Protein AF-J9VG44-F1 (afdb_monomer)

pLDDT: mean 94.22, std 9.2, range [41.75, 98.81]

Foldseek 3Di:
DPPPQDPLDDQCCQPHHDLLVCLQVLCLDVDSCQLQQWWWPDFSVVLVVVVVVQCVVCVNDDHSVSSNVSCVVTTDGDPQKDQDAQPQQDLDAPLLVVDPDPVVSVVLSVVSVCQSVQKIATDCVCVVRVRGHLAAHFHAIAGFPDDPTNWAADPVLVVVLVSCVSRVSPVRSVSSVNRQVVCCVPNVHRDRTRD

Organism: NCBI:txid265454

Structure (mmCIF, N/CA/C/O backbone):
data_AF-J9VG44-F1
#
_entry.id   AF-J9VG44-F1
#
loop_
_atom_site.group_PDB
_atom_site.id
_atom_site.type_symbol
_atom_site.label_atom_id
_atom_site.label_alt_id
_atom_site.label_comp_id
_atom_site.label_asym_id
_atom_site.label_entity_id
_atom_site.label_seq_id
_atom_site.pdbx_PDB_ins_code
_atom_site.Cartn_x
_atom_site.Cartn_y
_atom_site.Cartn_z
_atom_site.occupancy
_atom_site.B_iso_or_equiv
_atom_site.auth_seq_id
_atom_site.auth_comp_id
_atom_site.auth_asym_id
_atom_site.auth_atom_id
_atom_site.pdbx_PDB_model_num
ATOM 1 N N . GLN A 1 1 ? -6.752 -34.653 -6.172 1.00 41.75 1 GLN A N 1
ATOM 2 C CA . GLN A 1 1 ? -6.644 -33.485 -7.069 1.00 41.75 1 GLN A CA 1
ATOM 3 C C . GLN A 1 1 ? -5.344 -32.795 -6.721 1.00 41.75 1 GLN A C 1
ATOM 5 O O . GLN A 1 1 ? -5.157 -32.468 -5.557 1.00 41.75 1 GLN A O 1
ATOM 10 N N . ALA A 1 2 ? -4.407 -32.696 -7.664 1.00 43.12 2 ALA A N 1
ATOM 11 C CA . ALA A 1 2 ? -3.184 -31.941 -7.429 1.00 43.12 2 ALA A CA 1
ATOM 12 C C . ALA A 1 2 ? -3.582 -30.479 -7.202 1.00 43.12 2 ALA A C 1
ATOM 14 O O . ALA A 1 2 ? -4.277 -29.905 -8.039 1.00 43.12 2 ALA A O 1
ATOM 15 N N . LEU A 1 3 ? -3.192 -29.912 -6.060 1.00 48.22 3 LEU A N 1
ATOM 16 C CA . LEU A 1 3 ? -3.199 -28.469 -5.855 1.00 48.22 3 LEU A CA 1
ATOM 17 C C . LEU A 1 3 ? -2.276 -27.886 -6.926 1.00 48.22 3 LEU A C 1
ATOM 19 O O . LEU A 1 3 ? -1.055 -27.937 -6.799 1.00 48.22 3 LEU A O 1
ATOM 23 N N . THR A 1 4 ? -2.850 -27.412 -8.027 1.00 52.41 4 THR A N 1
ATOM 24 C CA . THR A 1 4 ? -2.145 -26.541 -8.961 1.00 52.41 4 THR A CA 1
ATOM 25 C C . THR A 1 4 ? -1.765 -25.304 -8.167 1.00 52.41 4 THR A C 1
ATOM 27 O O . THR A 1 4 ? -2.628 -24.482 -7.862 1.00 52.41 4 THR A O 1
ATOM 30 N N . PHE A 1 5 ? -0.496 -25.216 -7.766 1.00 53.41 5 PHE A N 1
ATOM 31 C CA . PHE A 1 5 ? 0.066 -24.010 -7.177 1.00 53.41 5 PHE A CA 1
ATOM 32 C C . PHE A 1 5 ? -0.048 -22.908 -8.227 1.00 53.41 5 PHE A C 1
ATOM 34 O O . PHE A 1 5 ? 0.740 -22.851 -9.170 1.00 53.41 5 PHE A O 1
ATOM 41 N N . LEU A 1 6 ? -1.082 -22.077 -8.102 1.00 54.84 6 LEU A N 1
ATOM 42 C CA . LEU A 1 6 ? -1.139 -20.820 -8.827 1.00 54.84 6 LEU A CA 1
ATOM 43 C C . LEU A 1 6 ? 0.089 -20.014 -8.390 1.00 54.84 6 LEU A C 1
ATOM 45 O O . LEU A 1 6 ? 0.340 -19.928 -7.182 1.00 54.84 6 LEU A O 1
ATOM 49 N N . PRO A 1 7 ? 0.889 -19.478 -9.327 1.00 59.56 7 PRO A N 1
ATOM 50 C CA . PRO A 1 7 ? 2.022 -18.656 -8.950 1.00 59.56 7 PRO A CA 1
ATOM 51 C C . PRO A 1 7 ? 1.523 -17.500 -8.088 1.00 59.56 7 PRO A C 1
ATOM 53 O O . PRO A 1 7 ? 0.504 -16.879 -8.395 1.00 59.56 7 PRO A O 1
ATOM 56 N N . SER A 1 8 ? 2.250 -17.214 -7.009 1.00 64.88 8 SER A N 1
ATOM 57 C CA . SER A 1 8 ? 1.908 -16.153 -6.057 1.00 64.88 8 SER A CA 1
ATOM 58 C C . SER A 1 8 ? 1.809 -14.773 -6.712 1.00 64.88 8 SER A C 1
ATOM 60 O O . SER A 1 8 ? 1.160 -13.875 -6.188 1.00 64.88 8 SER A O 1
ATOM 62 N N . CYS A 1 9 ? 2.452 -14.616 -7.870 1.00 80.06 9 CYS A N 1
ATOM 63 C CA . CYS A 1 9 ? 2.320 -13.478 -8.753 1.00 80.06 9 CYS A CA 1
ATOM 64 C C . CYS A 1 9 ? 2.764 -13.853 -10.175 1.00 80.06 9 CYS A C 1
ATOM 66 O O . CYS A 1 9 ? 3.762 -14.553 -10.349 1.00 80.06 9 CYS A O 1
ATOM 68 N N . ASN A 1 10 ? 2.052 -13.339 -11.182 1.00 83.44 10 ASN A N 1
ATOM 69 C CA . ASN A 1 10 ? 2.319 -13.607 -12.600 1.00 83.44 10 ASN A CA 1
ATOM 70 C C . ASN A 1 10 ? 3.012 -12.448 -13.339 1.00 83.44 10 ASN A C 1
ATOM 72 O O . ASN A 1 10 ? 3.225 -12.552 -14.543 1.00 83.44 10 ASN A O 1
ATOM 76 N N . SER A 1 11 ? 3.353 -11.349 -12.656 1.00 89.38 11 SER A N 1
ATOM 77 C CA . SER A 1 11 ? 3.987 -10.198 -13.309 1.00 89.38 11 SER A CA 1
ATOM 78 C C . SER A 1 11 ? 5.477 -10.441 -13.572 1.00 89.38 11 SER A C 1
ATOM 80 O O . SER A 1 11 ? 6.259 -10.733 -12.659 1.00 89.38 11 SER A O 1
ATOM 82 N N . SER A 1 12 ? 5.876 -10.239 -14.824 1.00 92.69 12 SER A N 1
ATOM 83 C CA . SER A 1 12 ? 7.262 -10.247 -15.309 1.00 92.69 12 SER A CA 1
ATOM 84 C C . SER A 1 12 ? 7.977 -8.907 -15.084 1.00 92.69 12 SER A C 1
ATOM 86 O O . SER A 1 12 ? 9.126 -8.739 -15.494 1.00 92.69 12 SER A O 1
ATOM 88 N N . ILE A 1 13 ? 7.296 -7.939 -14.460 1.00 95.06 13 ILE A N 1
ATOM 89 C CA . ILE A 1 13 ? 7.870 -6.658 -14.033 1.00 95.06 13 ILE A CA 1
ATOM 90 C C . ILE A 1 13 ? 7.989 -6.588 -12.512 1.00 95.06 13 ILE A C 1
ATOM 92 O O . ILE A 1 13 ? 8.997 -6.108 -11.999 1.00 95.06 13 ILE A O 1
ATOM 96 N N . TYR A 1 14 ? 6.965 -7.028 -11.781 1.00 93.56 14 TYR A N 1
ATOM 97 C CA . TYR A 1 14 ? 6.913 -6.816 -10.333 1.00 93.56 14 TYR A CA 1
ATOM 98 C C . TYR A 1 14 ? 7.384 -8.003 -9.501 1.00 93.56 14 TYR A C 1
ATOM 100 O O . TYR A 1 14 ? 7.771 -7.814 -8.349 1.00 93.56 14 TYR A O 1
ATOM 108 N N . CYS A 1 15 ? 7.376 -9.211 -10.067 1.00 90.25 15 CYS A N 1
ATOM 109 C CA . CYS A 1 15 ? 7.597 -10.435 -9.295 1.00 90.25 15 CYS A CA 1
ATOM 110 C C . CYS A 1 15 ? 8.781 -11.241 -9.806 1.00 90.25 15 CYS A C 1
ATOM 112 O O . CYS A 1 15 ? 9.577 -11.752 -9.019 1.00 90.25 15 CYS A O 1
ATOM 114 N N . THR A 1 16 ? 8.927 -11.322 -11.123 1.00 88.81 16 THR A N 1
ATOM 115 C CA . THR A 1 16 ? 10.071 -11.956 -11.781 1.00 88.81 16 THR A CA 1
ATOM 116 C C . THR A 1 16 ? 10.535 -11.089 -12.949 1.00 88.81 16 THR A C 1
ATOM 118 O O . THR A 1 16 ? 10.029 -9.986 -13.128 1.00 88.81 16 THR A O 1
ATOM 121 N N . GLY A 1 17 ? 11.501 -11.572 -13.729 1.00 93.19 17 GLY A N 1
ATOM 122 C CA . GLY A 1 17 ? 11.882 -10.955 -14.995 1.00 93.19 17 GLY A CA 1
ATOM 123 C C . GLY A 1 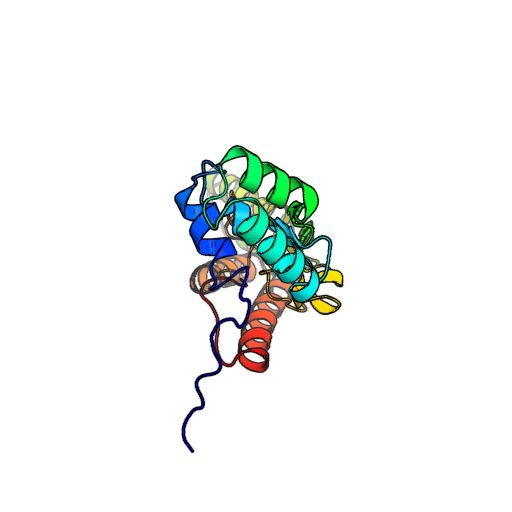17 ? 13.123 -10.069 -14.940 1.00 93.19 17 GLY A C 1
ATOM 124 O O . GLY A 1 17 ? 13.626 -9.667 -13.887 1.00 93.19 17 GLY A O 1
ATOM 125 N N . GLU A 1 18 ? 13.645 -9.797 -16.132 1.00 96.25 18 GLU A N 1
ATOM 126 C CA . GLU A 1 18 ? 14.923 -9.117 -16.321 1.00 96.25 18 GLU A CA 1
ATOM 127 C C . GLU A 1 18 ? 14.860 -7.626 -15.978 1.00 96.25 18 GLU A C 1
ATOM 129 O O . GLU A 1 18 ? 15.809 -7.096 -15.398 1.00 96.25 18 GLU A O 1
ATOM 134 N N . LEU A 1 19 ? 13.731 -6.962 -16.256 1.00 97.06 19 LEU A N 1
ATOM 135 C CA . LEU A 1 19 ? 13.535 -5.556 -15.900 1.00 97.06 19 LEU A CA 1
ATOM 136 C C . LEU A 1 19 ? 13.672 -5.357 -14.385 1.00 97.06 19 LEU A C 1
ATOM 138 O O . LEU A 1 19 ? 14.477 -4.536 -13.946 1.00 97.06 19 LEU A O 1
ATOM 142 N N . LEU A 1 20 ? 12.956 -6.157 -13.586 1.00 96.81 20 LEU A N 1
ATOM 143 C CA . LEU A 1 20 ? 13.062 -6.123 -12.127 1.00 96.81 20 LEU A CA 1
ATOM 144 C C . LEU A 1 20 ? 14.504 -6.345 -11.674 1.00 96.81 20 LEU A C 1
ATOM 146 O O . LEU A 1 20 ? 15.042 -5.567 -10.888 1.00 96.81 20 LEU A O 1
ATOM 150 N N . HIS A 1 21 ? 15.139 -7.396 -12.192 1.00 96.31 21 HIS A N 1
ATOM 151 C CA . HIS A 1 21 ? 16.498 -7.768 -11.824 1.00 96.31 21 HIS A CA 1
ATOM 152 C C . HIS A 1 21 ? 17.496 -6.628 -12.072 1.00 96.31 21 HIS A C 1
ATOM 154 O O . HIS A 1 21 ? 18.233 -6.238 -11.163 1.00 96.31 21 HIS A O 1
ATOM 160 N N . ARG A 1 22 ? 17.488 -6.048 -13.276 1.00 96.50 22 ARG A N 1
ATOM 161 C CA . ARG A 1 22 ? 18.424 -4.984 -13.659 1.00 96.50 22 ARG A CA 1
ATOM 162 C C . ARG A 1 22 ? 18.190 -3.702 -12.877 1.00 96.50 22 ARG A C 1
ATOM 164 O O . ARG A 1 22 ? 19.154 -3.110 -12.400 1.00 96.50 22 ARG A O 1
ATOM 171 N N . VAL A 1 23 ? 16.934 -3.305 -12.679 1.00 96.56 23 VAL A N 1
ATOM 172 C CA . VAL A 1 23 ? 16.598 -2.110 -11.890 1.00 96.56 23 VAL A CA 1
ATOM 173 C C . VAL A 1 23 ? 17.078 -2.241 -10.444 1.00 96.56 23 VAL A C 1
ATOM 175 O O . VAL A 1 23 ? 17.680 -1.306 -9.908 1.00 96.56 23 VAL A O 1
ATOM 178 N N . GLN A 1 24 ? 16.870 -3.407 -9.824 1.00 96.00 24 GLN A N 1
ATOM 179 C CA . GLN A 1 24 ? 17.292 -3.646 -8.443 1.00 96.00 24 GLN A CA 1
ATOM 180 C C . GLN A 1 24 ? 18.821 -3.683 -8.308 1.00 96.00 24 GLN A C 1
ATOM 182 O O . GLN A 1 24 ? 19.377 -3.041 -7.413 1.00 96.00 24 GLN A O 1
ATOM 187 N N . LEU A 1 25 ? 19.526 -4.372 -9.213 1.00 96.38 25 LEU A N 1
ATOM 188 C CA . LEU A 1 25 ? 20.992 -4.439 -9.180 1.00 96.38 25 LEU A CA 1
ATOM 189 C C . LEU A 1 25 ? 21.668 -3.105 -9.516 1.00 96.38 25 LEU A C 1
ATOM 191 O O . LEU A 1 25 ? 22.717 -2.799 -8.949 1.00 96.38 25 LEU A O 1
ATOM 195 N N . ALA A 1 26 ? 21.053 -2.281 -10.367 1.00 96.19 26 ALA A N 1
ATOM 196 C CA . ALA A 1 26 ? 21.544 -0.943 -10.690 1.00 96.19 26 ALA A CA 1
ATOM 197 C C . ALA A 1 26 ? 21.389 0.064 -9.533 1.00 96.19 26 ALA A C 1
ATOM 199 O O . ALA A 1 26 ? 21.911 1.180 -9.623 1.00 96.19 26 ALA A O 1
ATOM 200 N N . ARG A 1 27 ? 20.678 -0.303 -8.448 1.00 95.25 27 ARG A N 1
ATOM 201 C CA . ARG A 1 27 ? 20.439 0.542 -7.260 1.00 95.25 27 ARG A CA 1
ATOM 202 C C . ARG A 1 27 ? 20.004 1.959 -7.651 1.00 95.25 27 ARG A C 1
ATOM 204 O O . ARG A 1 27 ? 20.585 2.968 -7.239 1.00 95.25 27 ARG A O 1
ATOM 211 N N . ILE A 1 28 ? 19.005 2.030 -8.531 1.00 95.81 28 ILE A N 1
ATOM 212 C CA . ILE A 1 28 ? 18.448 3.305 -9.006 1.00 95.81 28 ILE A CA 1
ATOM 213 C C . ILE A 1 28 ? 17.825 4.057 -7.830 1.00 95.81 28 ILE A C 1
ATOM 215 O O . ILE A 1 28 ? 18.075 5.248 -7.654 1.00 95.81 28 ILE A O 1
ATOM 219 N N . PHE A 1 29 ? 17.110 3.329 -6.973 1.00 95.44 29 PHE A N 1
ATOM 220 C CA . PHE A 1 29 ? 16.541 3.84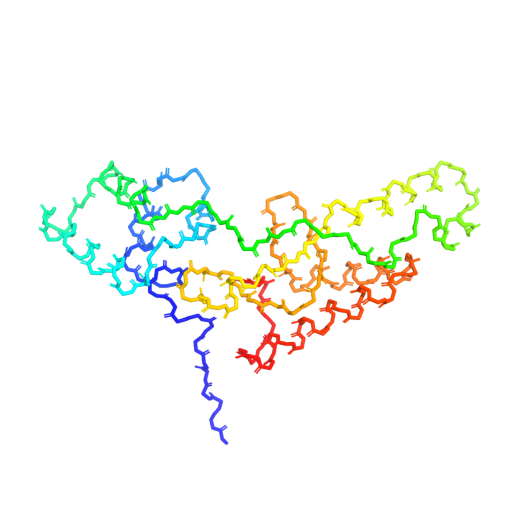5 -5.737 1.00 95.44 29 PHE A CA 1
ATOM 221 C C . PHE A 1 29 ? 17.367 3.405 -4.520 1.00 95.44 29 PHE A C 1
ATOM 223 O O . PHE A 1 29 ? 17.906 2.296 -4.520 1.00 95.44 29 PHE A O 1
ATOM 230 N N . PRO A 1 30 ? 17.441 4.236 -3.461 1.00 93.75 30 PRO A N 1
ATOM 231 C CA . PRO A 1 30 ? 18.114 3.866 -2.212 1.00 93.75 30 PRO A CA 1
ATOM 232 C C . PRO A 1 30 ? 17.397 2.725 -1.481 1.00 93.75 30 PRO A C 1
ATOM 234 O O . PRO A 1 30 ? 18.006 1.995 -0.706 1.00 93.75 30 PRO A O 1
ATOM 237 N N . ASP A 1 31 ? 16.099 2.579 -1.735 1.00 92.38 31 ASP A N 1
ATOM 238 C CA . ASP A 1 31 ? 15.249 1.566 -1.146 1.00 92.38 31 ASP A CA 1
ATOM 239 C C . ASP A 1 31 ? 14.654 0.682 -2.250 1.00 92.38 31 ASP A C 1
ATOM 241 O O . ASP A 1 31 ? 13.959 1.176 -3.145 1.00 92.38 31 ASP A O 1
ATOM 245 N N . SER A 1 32 ? 14.899 -0.627 -2.159 1.00 92.31 32 SER A N 1
ATOM 246 C CA . SER A 1 32 ? 14.510 -1.625 -3.162 1.00 92.31 32 SER A CA 1
ATOM 247 C C . SER A 1 32 ? 13.000 -1.749 -3.372 1.00 92.31 32 SER A C 1
ATOM 249 O O . SER A 1 32 ? 12.562 -2.126 -4.459 1.00 92.31 32 SER A O 1
ATOM 251 N N . LYS A 1 33 ? 12.170 -1.392 -2.386 1.00 92.69 33 LYS A N 1
ATOM 252 C CA . LYS A 1 33 ? 10.708 -1.442 -2.564 1.00 92.69 33 LYS A CA 1
ATOM 253 C C . LYS A 1 33 ? 10.188 -0.261 -3.378 1.00 92.69 33 LYS A C 1
ATOM 255 O O . LYS A 1 33 ? 9.084 -0.331 -3.894 1.00 92.69 33 LYS A O 1
ATOM 260 N N . THR A 1 34 ? 10.973 0.811 -3.526 1.00 94.69 34 THR A N 1
ATOM 261 C CA . THR A 1 34 ? 10.531 2.015 -4.250 1.00 94.69 34 THR A CA 1
ATOM 262 C C . THR A 1 34 ? 10.062 1.676 -5.658 1.00 94.69 34 THR A C 1
ATOM 264 O O . THR A 1 34 ? 9.012 2.150 -6.063 1.00 94.69 34 THR A O 1
ATOM 267 N N . PHE A 1 35 ? 10.802 0.823 -6.376 1.00 96.19 35 PHE A N 1
ATOM 268 C CA . PHE A 1 35 ? 10.452 0.428 -7.741 1.00 96.19 35 PHE A CA 1
ATOM 269 C C . PHE A 1 35 ? 9.156 -0.385 -7.810 1.00 96.19 35 PHE A C 1
ATOM 271 O O . PHE A 1 35 ? 8.296 -0.088 -8.633 1.00 96.19 35 PHE A O 1
ATOM 278 N N . VAL A 1 36 ? 8.991 -1.378 -6.931 1.00 93.88 36 VAL A N 1
ATOM 279 C CA . VAL A 1 36 ? 7.773 -2.207 -6.917 1.00 93.88 36 VAL A CA 1
ATOM 280 C C . VAL A 1 36 ? 6.555 -1.440 -6.403 1.00 93.88 36 VAL A C 1
ATOM 282 O O . VAL A 1 36 ? 5.436 -1.844 -6.683 1.00 93.88 36 VAL A O 1
ATOM 285 N N . ASP A 1 37 ? 6.758 -0.315 -5.711 1.00 94.38 37 ASP A N 1
ATOM 286 C CA . ASP A 1 37 ? 5.702 0.620 -5.309 1.00 94.38 37 ASP A CA 1
ATOM 287 C C . ASP A 1 37 ? 5.283 1.590 -6.427 1.00 94.38 37 ASP A C 1
ATOM 289 O O . ASP A 1 37 ? 4.287 2.300 -6.281 1.00 94.38 37 ASP A O 1
ATOM 293 N N . LEU A 1 38 ? 6.010 1.638 -7.547 1.00 96.19 38 LEU A N 1
ATOM 294 C CA . LEU A 1 38 ? 5.586 2.407 -8.713 1.00 96.19 38 LEU A CA 1
ATOM 295 C C . LEU A 1 38 ? 4.485 1.672 -9.472 1.00 96.19 38 LEU A C 1
ATOM 297 O O . LEU A 1 38 ? 4.463 0.443 -9.538 1.00 96.19 38 LEU A O 1
ATOM 301 N N . LYS A 1 39 ? 3.624 2.436 -10.142 1.00 96.12 39 LYS A N 1
ATOM 302 C CA . LYS A 1 39 ? 2.656 1.903 -11.103 1.00 96.12 39 LYS A CA 1
ATOM 303 C C . LYS A 1 39 ? 3.145 2.075 -12.536 1.00 96.12 39 LYS A C 1
ATOM 305 O O . LYS A 1 39 ? 3.818 3.064 -12.854 1.00 96.12 39 LYS A O 1
ATOM 310 N N . LEU A 1 40 ? 2.719 1.178 -13.414 1.00 97.31 40 LEU A N 1
ATOM 311 C CA . LEU A 1 40 ? 2.906 1.326 -14.850 1.00 97.31 40 LEU A CA 1
ATOM 312 C C . LEU A 1 40 ? 1.985 2.418 -15.407 1.00 97.31 40 LEU A C 1
ATOM 314 O O . LEU A 1 40 ? 0.798 2.506 -15.083 1.00 97.31 40 LEU A O 1
ATOM 318 N N . LYS A 1 41 ? 2.525 3.247 -16.301 1.00 97.00 41 LYS A N 1
ATOM 319 C CA . LYS A 1 41 ? 1.743 4.222 -17.080 1.00 97.00 41 LYS A CA 1
ATOM 320 C C . LYS A 1 41 ? 0.971 3.561 -18.227 1.00 97.00 41 LYS A C 1
ATOM 322 O O . LYS A 1 41 ? -0.028 4.110 -18.690 1.00 97.00 41 LYS A O 1
ATOM 327 N N . ARG A 1 42 ? 1.448 2.405 -18.691 1.00 94.88 42 ARG A N 1
ATOM 328 C CA . ARG A 1 42 ? 0.935 1.613 -19.821 1.00 94.88 42 ARG A CA 1
ATOM 329 C C . ARG A 1 42 ? 0.775 0.149 -19.407 1.00 94.88 42 ARG A C 1
ATOM 331 O O . ARG A 1 42 ? 1.020 -0.176 -18.252 1.00 94.88 42 ARG A O 1
ATOM 338 N N . SER A 1 43 ? 0.322 -0.717 -20.308 1.00 94.38 43 SER A N 1
ATOM 339 C CA . SER A 1 43 ? 0.221 -2.150 -19.995 1.00 94.38 43 SER A CA 1
ATOM 340 C C . SER A 1 43 ? 1.600 -2.783 -19.748 1.00 94.38 43 SER A C 1
ATOM 342 O O . SER A 1 43 ? 2.633 -2.262 -20.191 1.00 94.38 43 SER A O 1
ATOM 344 N N . GLU A 1 44 ? 1.617 -3.928 -19.060 1.00 94.44 44 GLU A N 1
ATOM 345 C CA . GLU A 1 44 ? 2.839 -4.717 -18.847 1.00 94.44 44 GLU A CA 1
ATOM 346 C C . GLU A 1 44 ? 3.499 -5.091 -20.187 1.00 94.44 44 GLU A C 1
ATOM 348 O O . GLU A 1 44 ? 4.697 -4.881 -20.368 1.00 94.44 44 GLU A O 1
ATOM 353 N N . ASN A 1 45 ? 2.703 -5.526 -21.170 1.00 95.06 45 ASN A N 1
ATOM 354 C CA . ASN A 1 45 ? 3.196 -5.926 -22.491 1.00 95.06 45 ASN A CA 1
ATOM 355 C C . ASN A 1 45 ? 3.871 -4.780 -23.254 1.00 95.06 45 ASN A C 1
ATOM 357 O O . ASN A 1 45 ? 4.941 -4.971 -23.827 1.00 95.06 45 ASN A O 1
ATOM 361 N N . GLU A 1 46 ? 3.267 -3.588 -23.268 1.00 96.38 46 GLU A N 1
ATOM 362 C CA . GLU A 1 46 ? 3.855 -2.419 -23.937 1.00 96.38 46 GLU A CA 1
ATOM 363 C C . GLU A 1 46 ? 5.165 -2.003 -23.266 1.00 96.38 46 GLU A C 1
ATOM 365 O O . GLU A 1 46 ? 6.154 -1.735 -23.942 1.00 96.38 46 GLU A O 1
ATOM 370 N N . THR A 1 47 ? 5.187 -1.999 -21.931 1.00 97.56 47 THR A N 1
ATOM 371 C CA . THR A 1 47 ? 6.390 -1.665 -21.163 1.00 97.56 47 THR A CA 1
ATOM 372 C C . THR A 1 47 ? 7.517 -2.661 -21.432 1.00 97.56 47 THR A C 1
ATOM 374 O O . THR A 1 47 ? 8.648 -2.249 -21.668 1.00 97.56 47 THR A O 1
ATOM 377 N N . LEU A 1 48 ? 7.227 -3.964 -21.456 1.00 97.19 48 LEU A N 1
ATOM 378 C CA . LEU A 1 48 ? 8.229 -4.990 -21.757 1.00 97.19 48 LEU A CA 1
ATOM 379 C C . LEU A 1 48 ? 8.722 -4.927 -23.208 1.00 97.19 48 LEU A C 1
ATOM 381 O O . LEU A 1 48 ? 9.905 -5.150 -23.453 1.00 97.19 48 LEU A O 1
ATOM 385 N N . ALA A 1 49 ? 7.854 -4.586 -24.165 1.00 97.94 49 ALA A N 1
ATOM 386 C CA . ALA A 1 49 ? 8.256 -4.400 -25.557 1.00 97.94 49 ALA A CA 1
ATOM 387 C C . ALA A 1 49 ? 9.214 -3.209 -25.722 1.00 97.94 49 ALA A C 1
ATOM 389 O O . ALA A 1 49 ? 10.200 -3.304 -26.452 1.00 97.94 49 ALA A O 1
ATOM 390 N N . ASP A 1 50 ? 8.957 -2.099 -25.029 1.00 98.12 50 ASP A N 1
ATOM 391 C CA . ASP A 1 50 ? 9.860 -0.945 -25.041 1.00 98.12 50 ASP A CA 1
ATOM 392 C C . ASP A 1 50 ? 11.156 -1.228 -24.259 1.00 98.12 50 ASP A C 1
ATOM 394 O O . ASP A 1 50 ? 12.228 -0.774 -24.660 1.00 98.12 50 ASP A O 1
ATOM 398 N N . PHE A 1 51 ? 11.095 -2.047 -23.204 1.00 98.19 51 PHE A N 1
ATOM 399 C CA . PHE A 1 51 ? 12.290 -2.516 -22.503 1.00 98.19 51 PHE A CA 1
ATOM 400 C C . PHE A 1 51 ? 13.180 -3.387 -23.398 1.00 98.19 51 PHE A C 1
ATOM 402 O O . PHE A 1 51 ? 14.393 -3.201 -23.412 1.00 98.19 51 PHE A O 1
ATOM 409 N N . ALA A 1 52 ? 12.596 -4.293 -24.188 1.00 98.19 52 ALA A N 1
ATOM 410 C CA . ALA A 1 52 ? 13.347 -5.114 -25.137 1.00 98.19 52 ALA A CA 1
ATOM 411 C C . ALA A 1 52 ? 14.107 -4.255 -26.164 1.00 98.19 52 ALA A C 1
ATOM 413 O O . ALA A 1 52 ? 15.276 -4.516 -26.43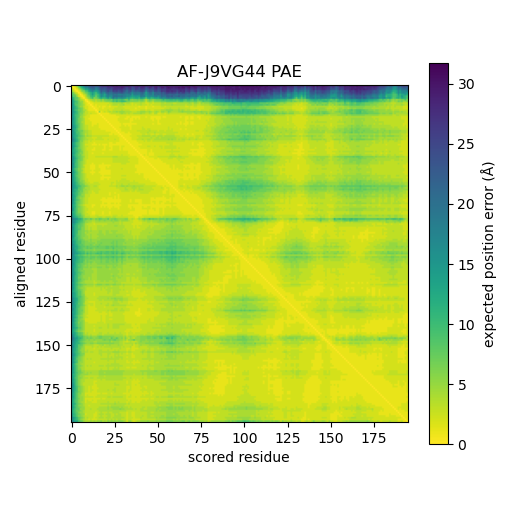0 1.00 98.19 52 ALA A O 1
ATOM 414 N N . LYS A 1 53 ? 13.495 -3.167 -26.657 1.00 98.31 53 LYS A N 1
ATOM 415 C CA . LYS A 1 53 ? 14.179 -2.208 -27.544 1.00 98.31 53 LYS A CA 1
ATOM 416 C C . LYS A 1 53 ? 15.369 -1.539 -26.859 1.00 98.31 53 LYS A C 1
ATOM 418 O O . LYS A 1 53 ? 16.443 -1.481 -27.440 1.00 98.31 53 LYS A O 1
ATOM 423 N N . LEU A 1 54 ? 15.205 -1.086 -25.611 1.00 98.25 54 LEU A N 1
ATOM 424 C CA . LEU A 1 54 ? 16.315 -0.521 -24.834 1.00 98.25 54 LEU A CA 1
ATOM 425 C C . LEU A 1 54 ? 17.468 -1.524 -24.694 1.00 98.25 54 LEU A C 1
ATOM 427 O O . LEU A 1 54 ? 18.639 -1.154 -24.793 1.00 98.25 54 LEU A O 1
ATOM 431 N N . MET A 1 55 ? 17.141 -2.788 -24.437 1.00 97.94 55 MET A N 1
ATOM 432 C CA . MET A 1 55 ? 18.130 -3.854 -24.326 1.00 97.94 55 MET A CA 1
ATOM 433 C C . MET A 1 55 ? 18.883 -4.063 -25.645 1.00 97.94 55 MET A C 1
ATOM 435 O O . MET A 1 55 ? 20.111 -4.142 -25.626 1.00 97.94 55 MET A O 1
ATOM 439 N N . ASP A 1 56 ? 18.190 -4.071 -26.781 1.00 97.81 56 ASP A N 1
ATOM 440 C CA . ASP A 1 56 ? 18.813 -4.199 -28.103 1.00 97.81 56 ASP A CA 1
ATOM 441 C C . ASP A 1 56 ? 19.701 -2.990 -28.443 1.00 97.81 56 ASP A C 1
ATOM 443 O O . ASP A 1 56 ? 20.864 -3.165 -28.810 1.00 97.81 56 ASP A O 1
ATOM 447 N N . ASP A 1 57 ? 19.216 -1.767 -28.209 1.00 97.69 57 ASP A N 1
ATOM 448 C CA . ASP A 1 57 ? 19.946 -0.518 -28.480 1.00 97.69 57 ASP A CA 1
ATOM 449 C C . 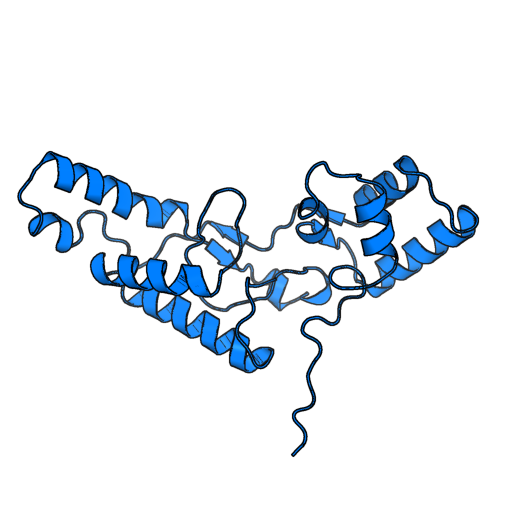ASP A 1 57 ? 21.227 -0.370 -27.636 1.00 97.69 57 ASP A C 1
ATOM 451 O O . ASP A 1 57 ? 22.141 0.381 -27.985 1.00 97.69 57 ASP A O 1
ATOM 455 N N . THR A 1 58 ? 21.310 -1.083 -26.510 1.00 96.75 58 THR A N 1
ATOM 456 C CA . THR A 1 58 ? 22.436 -1.025 -25.565 1.00 96.75 58 THR A CA 1
ATOM 457 C C . THR A 1 58 ? 23.314 -2.273 -25.585 1.00 96.75 58 THR A C 1
ATOM 459 O O . THR A 1 58 ? 24.145 -2.449 -24.692 1.00 96.75 58 THR A O 1
ATOM 462 N N . ASN A 1 59 ? 23.157 -3.148 -26.587 1.00 96.56 59 ASN A N 1
ATOM 463 C CA . ASN A 1 59 ? 23.852 -4.438 -26.661 1.00 96.56 59 ASN A CA 1
ATOM 464 C C . ASN A 1 59 ? 23.722 -5.244 -25.353 1.00 96.56 59 ASN A C 1
ATOM 466 O O . ASN A 1 59 ? 24.698 -5.786 -24.833 1.00 96.56 59 ASN A O 1
ATOM 470 N N . GLN A 1 60 ? 22.508 -5.293 -24.803 1.00 96.19 60 GLN A N 1
ATOM 471 C CA . GLN A 1 60 ? 22.137 -6.004 -23.578 1.00 96.19 60 GLN A CA 1
ATOM 472 C C . GLN A 1 60 ? 22.797 -5.477 -22.287 1.00 96.19 60 GLN A C 1
ATOM 474 O O . GLN A 1 60 ? 22.790 -6.155 -21.249 1.00 96.19 60 GLN A O 1
ATOM 479 N N . ASN A 1 61 ? 23.356 -4.263 -22.319 1.00 96.19 61 ASN A N 1
ATOM 480 C CA . ASN A 1 61 ? 24.058 -3.663 -21.187 1.00 96.19 61 ASN A CA 1
ATOM 481 C C . ASN A 1 61 ? 23.713 -2.171 -20.990 1.00 96.19 61 ASN A C 1
ATOM 483 O O . ASN A 1 61 ? 24.586 -1.311 -21.144 1.00 96.19 61 ASN A O 1
ATOM 487 N N . PRO A 1 62 ? 22.453 -1.839 -20.644 1.00 97.38 62 PRO A N 1
ATOM 488 C CA . PRO A 1 62 ? 22.048 -0.457 -20.414 1.00 97.38 62 PRO A CA 1
ATOM 489 C C . PRO A 1 62 ? 22.740 0.133 -19.179 1.00 97.38 62 PRO A C 1
ATOM 491 O O . PRO A 1 62 ? 22.883 -0.529 -18.147 1.00 97.38 62 PRO A O 1
ATOM 494 N N . SER A 1 63 ? 23.132 1.406 -19.264 1.00 97.50 63 SER A N 1
ATOM 495 C CA . SER A 1 63 ? 23.682 2.148 -18.130 1.00 97.50 63 SER A CA 1
ATOM 496 C C . SER A 1 63 ? 22.615 2.421 -17.065 1.00 97.50 63 SER A C 1
ATOM 498 O O . SER A 1 63 ? 21.405 2.348 -17.308 1.00 97.50 63 SER A O 1
ATOM 500 N N . ARG A 1 64 ? 23.062 2.801 -15.865 1.00 97.38 64 ARG A N 1
ATOM 501 C CA . ARG A 1 64 ? 22.170 3.192 -14.767 1.00 97.38 64 ARG A CA 1
ATOM 502 C C . ARG A 1 64 ? 21.270 4.370 -15.152 1.00 97.38 64 ARG A C 1
ATOM 504 O O . ARG A 1 64 ? 20.098 4.383 -14.789 1.00 97.38 64 ARG A O 1
ATOM 511 N N . GLU A 1 65 ? 21.801 5.334 -15.894 1.00 97.81 65 GLU A N 1
ATOM 512 C CA . GLU A 1 65 ? 21.089 6.522 -16.370 1.00 97.81 65 GLU A CA 1
ATOM 513 C C . GLU A 1 65 ? 20.037 6.155 -17.420 1.00 97.81 65 GLU A C 1
ATOM 515 O O . GLU A 1 65 ? 18.928 6.683 -17.385 1.00 97.81 65 GLU A O 1
ATOM 520 N N . GLN A 1 66 ? 20.348 5.212 -18.313 1.00 98.19 66 GLN A N 1
ATOM 521 C CA . GLN A 1 66 ? 19.397 4.721 -19.312 1.00 98.19 66 GLN A CA 1
ATOM 522 C C . GLN A 1 66 ? 18.238 3.959 -18.658 1.00 98.19 66 GLN A C 1
ATOM 524 O O . GLN A 1 66 ? 17.080 4.196 -18.997 1.00 98.19 66 GLN A O 1
ATOM 529 N N . LEU A 1 67 ? 18.529 3.103 -17.671 1.00 98.06 67 LEU A N 1
ATOM 530 C CA . LEU A 1 67 ? 17.492 2.429 -16.885 1.00 98.06 67 LEU A CA 1
ATOM 531 C C . LEU A 1 67 ? 16.652 3.424 -16.072 1.00 98.06 67 LEU A C 1
ATOM 533 O O . LEU A 1 67 ? 15.437 3.270 -15.995 1.00 98.06 67 LEU A O 1
ATOM 537 N N . ALA A 1 68 ? 17.266 4.458 -15.490 1.00 98.00 68 ALA A N 1
ATOM 538 C CA . ALA A 1 68 ? 16.530 5.505 -14.783 1.00 98.00 68 ALA A CA 1
ATOM 539 C C . ALA A 1 68 ? 15.591 6.270 -15.731 1.00 98.00 68 ALA A C 1
ATOM 541 O O . ALA A 1 68 ? 14.409 6.409 -15.431 1.00 98.00 68 ALA A O 1
ATOM 542 N N . GLY A 1 69 ? 16.078 6.665 -16.913 1.00 98.19 69 GLY A N 1
ATOM 543 C CA . GLY A 1 69 ? 15.254 7.306 -17.942 1.00 98.19 69 GLY A CA 1
ATOM 544 C C . GLY A 1 69 ? 14.110 6.413 -18.432 1.00 98.19 69 GLY A C 1
ATOM 545 O O . GLY A 1 69 ? 12.997 6.894 -18.647 1.00 98.19 69 GLY A O 1
ATOM 546 N N . PHE A 1 70 ? 14.345 5.102 -18.539 1.00 98.38 70 PHE A N 1
ATOM 547 C CA . PHE A 1 70 ? 13.296 4.129 -18.838 1.00 98.38 70 PHE A CA 1
ATOM 548 C C . PHE A 1 70 ? 12.220 4.101 -17.746 1.00 98.38 70 PHE A C 1
ATOM 550 O O . PHE A 1 70 ? 11.026 4.172 -18.042 1.00 98.38 70 PHE A O 1
ATOM 557 N N . ILE A 1 71 ? 12.624 4.051 -16.473 1.00 98.00 71 ILE A N 1
ATOM 558 C CA . ILE A 1 71 ? 11.678 4.080 -15.354 1.00 98.00 71 ILE A CA 1
ATOM 559 C C . ILE A 1 71 ? 10.865 5.376 -15.374 1.00 98.00 71 ILE A C 1
ATOM 561 O O . ILE A 1 71 ? 9.639 5.322 -15.292 1.00 98.00 71 ILE A O 1
ATOM 565 N N . ASP A 1 72 ? 11.512 6.525 -15.556 1.00 97.81 72 ASP A N 1
ATOM 566 C CA . ASP A 1 72 ? 10.835 7.823 -15.601 1.00 97.81 72 ASP A CA 1
ATOM 567 C C . ASP A 1 72 ? 9.816 7.906 -16.743 1.00 97.81 72 ASP A C 1
ATOM 569 O O . ASP A 1 72 ? 8.753 8.514 -16.588 1.00 97.81 72 ASP A O 1
ATOM 573 N N . LEU A 1 73 ? 10.087 7.259 -17.879 1.00 98.06 73 LEU A N 1
ATOM 574 C CA . LEU A 1 73 ? 9.179 7.226 -19.021 1.00 98.06 73 LEU A CA 1
ATOM 575 C C . LEU A 1 73 ? 7.970 6.309 -18.783 1.00 98.06 73 LEU A C 1
ATOM 577 O O . LEU A 1 73 ? 6.842 6.709 -19.086 1.00 98.06 73 LEU A O 1
ATOM 581 N N . HIS A 1 74 ? 8.183 5.119 -18.212 1.00 98.19 74 HIS A N 1
ATOM 582 C CA . HIS A 1 74 ? 7.181 4.044 -18.156 1.00 98.19 74 HIS A CA 1
ATOM 583 C C . HIS A 1 74 ? 6.447 3.905 -16.821 1.00 98.19 74 HIS A C 1
ATOM 585 O O . HIS A 1 74 ? 5.338 3.367 -16.784 1.00 98.19 74 HIS A O 1
ATOM 591 N N . PHE A 1 75 ? 7.008 4.438 -15.741 1.00 98.06 75 PHE A N 1
ATOM 592 C CA . PHE A 1 75 ? 6.470 4.308 -14.395 1.00 98.06 75 PHE A CA 1
ATOM 593 C C . PHE A 1 75 ? 6.084 5.667 -13.816 1.00 98.06 75 PHE A C 1
ATOM 595 O O . PHE A 1 75 ? 6.528 6.730 -14.254 1.00 98.06 75 PHE A O 1
ATOM 602 N N . SER A 1 76 ? 5.199 5.638 -12.828 1.00 96.88 76 SER A N 1
ATOM 603 C CA . SER A 1 76 ? 4.807 6.807 -12.040 1.00 96.88 76 SER A CA 1
ATOM 604 C C . SER A 1 76 ? 4.582 6.407 -10.590 1.00 96.88 76 SER A C 1
ATOM 606 O O . SER A 1 76 ? 4.506 5.221 -10.271 1.00 96.88 76 SER A O 1
ATOM 608 N N . GLN A 1 77 ? 4.478 7.400 -9.708 1.00 94.31 77 GLN A N 1
ATOM 609 C CA . GLN A 1 77 ? 4.130 7.147 -8.314 1.00 94.31 77 GLN A CA 1
ATOM 610 C C . GLN A 1 77 ? 2.816 6.365 -8.223 1.00 94.31 77 GLN A C 1
ATOM 612 O O . GLN A 1 77 ? 1.865 6.645 -8.959 1.00 94.31 77 GLN A O 1
ATOM 617 N N . GLY A 1 78 ? 2.797 5.384 -7.325 1.00 87.44 78 GLY A N 1
ATOM 618 C CA . GLY A 1 78 ? 1.617 4.590 -7.037 1.00 87.44 78 GLY A CA 1
ATOM 619 C C . GLY A 1 78 ? 0.453 5.451 -6.538 1.00 87.44 78 GLY A C 1
ATOM 620 O O . GLY A 1 78 ? 0.616 6.281 -5.640 1.00 87.44 78 GLY A O 1
ATOM 621 N N . ASP A 1 79 ? -0.720 5.265 -7.141 1.00 91.62 79 ASP A N 1
ATOM 622 C CA . ASP A 1 79 ? -2.001 5.843 -6.721 1.00 91.62 79 ASP A CA 1
ATOM 623 C C . ASP A 1 79 ? -2.999 4.750 -6.309 1.00 91.62 79 ASP A C 1
ATOM 625 O O . ASP A 1 79 ? -4.209 4.931 -6.379 1.00 91.62 79 ASP A O 1
ATOM 629 N N . GLU A 1 80 ? -2.499 3.599 -5.857 1.00 94.69 80 GLU A N 1
ATOM 630 C CA . GLU A 1 80 ? -3.319 2.458 -5.440 1.00 94.69 80 GLU A CA 1
ATOM 631 C C . GLU A 1 80 ? -4.277 2.760 -4.279 1.00 94.69 80 GLU A C 1
ATOM 633 O O . GLU A 1 80 ? -5.287 2.074 -4.120 1.00 94.69 80 GLU A O 1
ATOM 638 N N . LEU A 1 81 ? -3.971 3.761 -3.450 1.00 96.12 81 LEU A N 1
ATOM 639 C CA . LEU A 1 81 ? -4.649 4.002 -2.180 1.00 96.12 81 LEU A CA 1
ATOM 640 C C . LEU A 1 81 ? -5.169 5.425 -2.068 1.00 96.12 81 LEU A C 1
ATOM 642 O O . LEU A 1 81 ? -4.520 6.385 -2.480 1.00 96.12 81 LEU A O 1
ATOM 646 N N . GLU A 1 82 ? -6.310 5.549 -1.405 1.00 96.00 82 GLU A N 1
ATOM 647 C CA . GLU A 1 82 ? -6.836 6.807 -0.894 1.00 96.00 82 GLU A CA 1
ATOM 648 C C . GLU A 1 82 ? -6.858 6.794 0.640 1.00 96.00 82 GLU A C 1
ATOM 650 O O . GLU A 1 82 ? -6.946 5.739 1.285 1.00 96.00 82 GLU A O 1
ATOM 655 N N . ALA A 1 83 ? -6.753 7.982 1.239 1.00 96.75 83 ALA A N 1
ATOM 656 C CA . ALA A 1 83 ? -6.975 8.138 2.669 1.00 96.75 83 ALA A CA 1
ATOM 657 C C . ALA A 1 83 ? -8.439 7.813 2.979 1.00 96.75 83 ALA A C 1
ATOM 659 O O . ALA A 1 83 ? -9.351 8.330 2.334 1.00 96.75 83 ALA A O 1
ATOM 660 N N . TRP A 1 84 ? -8.664 6.969 3.980 1.00 97.69 84 TRP A N 1
ATOM 661 C CA . TRP A 1 84 ? -9.999 6.517 4.339 1.00 97.69 84 TRP A CA 1
ATOM 662 C C . TRP A 1 84 ? -10.210 6.660 5.837 1.00 97.69 84 TRP A C 1
ATOM 664 O O . TRP A 1 84 ? -9.370 6.249 6.634 1.00 97.69 84 TRP A O 1
ATOM 674 N N . LYS A 1 85 ? -11.344 7.244 6.222 1.00 97.56 85 LYS A N 1
ATOM 675 C CA . LYS A 1 85 ? -11.738 7.345 7.623 1.00 97.56 85 LYS A CA 1
ATOM 676 C C . LYS A 1 85 ? -12.682 6.186 7.959 1.00 97.56 85 LYS A C 1
ATOM 678 O O . LYS A 1 85 ? -13.717 6.074 7.299 1.00 97.56 85 LYS A O 1
ATOM 683 N N . PRO A 1 86 ? -12.372 5.376 8.986 1.00 97.94 86 PRO A N 1
ATOM 684 C CA . PRO A 1 86 ? -13.278 4.336 9.454 1.00 97.94 86 PRO A CA 1
ATOM 685 C C . PRO A 1 86 ? -14.663 4.905 9.815 1.00 97.94 86 PRO A C 1
ATOM 687 O O . PRO A 1 86 ? -14.725 5.906 10.539 1.00 97.94 86 PRO A O 1
ATOM 690 N N . PRO A 1 87 ? -15.768 4.324 9.312 1.00 97.50 87 PRO A N 1
ATOM 691 C CA . PRO A 1 87 ? -17.119 4.860 9.494 1.00 97.50 87 PRO A CA 1
ATOM 692 C C . PRO A 1 87 ? -17.619 4.741 10.937 1.00 97.50 87 PRO A C 1
ATOM 694 O O . PRO A 1 87 ? -18.414 5.562 11.380 1.00 97.50 87 PRO A O 1
ATOM 697 N N . ASP A 1 88 ? -17.123 3.748 11.668 1.00 98.06 88 ASP A N 1
ATOM 698 C CA . ASP A 1 88 ? -17.428 3.453 13.067 1.00 98.06 88 ASP A CA 1
ATOM 699 C C . ASP A 1 88 ? -16.404 4.066 14.038 1.00 98.06 88 ASP A C 1
ATOM 701 O O . ASP A 1 88 ? -16.386 3.741 15.222 1.00 98.06 88 ASP A O 1
ATOM 705 N N . TYR A 1 89 ? -15.543 4.976 13.564 1.00 98.00 89 TYR A N 1
ATOM 706 C CA . TYR A 1 89 ? -14.600 5.667 14.437 1.00 98.00 89 TYR A CA 1
ATOM 707 C C . TYR A 1 89 ? -15.328 6.520 15.484 1.00 98.00 89 TYR A C 1
ATOM 709 O O . TYR A 1 89 ? -15.989 7.511 15.157 1.00 98.00 89 TYR A O 1
ATOM 717 N N . ASN A 1 90 ? -15.088 6.205 16.754 1.00 96.94 90 ASN A N 1
ATOM 718 C CA . ASN A 1 90 ? -15.513 7.000 17.895 1.00 96.94 90 ASN A CA 1
ATOM 719 C C . ASN A 1 90 ? -14.275 7.586 18.606 1.00 96.94 90 ASN A C 1
ATOM 721 O O . ASN A 1 90 ? -13.420 6.820 19.040 1.00 96.94 90 ASN A O 1
ATOM 725 N N . PRO A 1 91 ? -14.151 8.920 18.773 1.00 96.25 91 PRO A N 1
ATOM 726 C CA . PRO A 1 91 ? -13.040 9.522 19.519 1.00 96.25 91 PRO A CA 1
ATOM 727 C C . PRO A 1 91 ? -13.099 9.273 21.036 1.00 96.25 91 PRO A C 1
ATOM 729 O O . PRO A 1 91 ? -12.114 9.527 21.727 1.00 96.25 91 PRO A O 1
ATOM 732 N N . ASN A 1 92 ? -14.239 8.815 21.563 1.00 96.06 92 ASN A N 1
ATOM 733 C CA . ASN A 1 92 ? -14.433 8.483 22.973 1.00 96.06 92 ASN A CA 1
ATOM 734 C C . ASN A 1 92 ? -15.076 7.087 23.121 1.00 96.06 92 ASN A C 1
ATOM 736 O O . ASN A 1 92 ? -16.223 6.989 23.567 1.00 96.06 92 ASN A O 1
ATOM 740 N N . PRO A 1 93 ? -14.379 6.006 22.719 1.00 96.75 93 PRO A N 1
ATOM 741 C CA . PRO A 1 93 ? -14.925 4.659 22.801 1.00 96.75 93 PRO A CA 1
ATOM 742 C C . PRO A 1 93 ? -15.085 4.216 24.265 1.00 96.75 93 PRO A C 1
ATOM 744 O O . PRO A 1 93 ? -14.362 4.717 25.139 1.00 96.75 93 PRO A O 1
ATOM 747 N N . PRO A 1 94 ? -15.985 3.255 24.555 1.00 95.44 94 PRO A N 1
ATOM 748 C CA . PRO A 1 94 ? -16.284 2.814 25.921 1.00 95.44 94 PRO A CA 1
ATOM 749 C C . PRO A 1 94 ? -15.053 2.407 26.745 1.00 95.44 94 PRO A C 1
ATOM 751 O O . PRO A 1 94 ? -15.020 2.642 27.953 1.00 95.44 94 PRO A O 1
ATOM 754 N N . ILE A 1 95 ? -14.006 1.871 26.105 1.00 95.19 95 ILE A N 1
ATOM 755 C CA . ILE A 1 95 ? -12.750 1.498 26.770 1.00 95.19 95 ILE A CA 1
ATOM 756 C C . ILE A 1 95 ? -12.100 2.662 27.535 1.00 95.19 95 ILE A C 1
ATOM 758 O O . ILE A 1 95 ? -11.530 2.445 28.601 1.00 95.19 95 ILE A O 1
ATOM 762 N N . LEU A 1 96 ? -12.232 3.914 27.072 1.00 96.25 96 LEU A N 1
ATOM 763 C CA . LEU A 1 96 ? -11.628 5.061 27.763 1.00 96.25 96 LEU A CA 1
ATOM 764 C C . LEU A 1 96 ? -12.250 5.310 29.142 1.00 96.25 96 LEU A C 1
ATOM 766 O O . LEU A 1 96 ? -11.571 5.804 30.042 1.00 96.25 96 LEU A O 1
ATOM 770 N N . GLN A 1 97 ? -13.525 4.960 29.324 1.00 94.81 97 GLN A N 1
ATOM 771 C CA . GLN A 1 97 ? -14.218 5.105 30.607 1.00 94.81 97 GLN A CA 1
ATOM 772 C C . GLN A 1 97 ? -13.765 4.050 31.624 1.00 94.81 97 GLN A C 1
ATOM 774 O O . GLN A 1 97 ? -13.837 4.289 32.826 1.00 94.81 97 GLN A O 1
ATOM 779 N N . GLN A 1 98 ? -13.252 2.912 31.147 1.00 95.50 98 GLN A N 1
ATOM 780 C CA . GLN A 1 98 ? -12.759 1.819 31.988 1.00 95.50 98 GLN A CA 1
ATOM 781 C C . GLN A 1 98 ? -11.345 2.085 32.531 1.00 95.50 98 GLN A C 1
ATOM 783 O O . GLN A 1 98 ? -10.912 1.437 33.481 1.00 95.50 98 GLN A O 1
ATOM 788 N N . ILE A 1 99 ? -10.619 3.056 31.964 1.00 96.81 99 ILE A N 1
ATOM 789 C CA . ILE A 1 99 ? -9.266 3.416 32.400 1.00 96.81 99 ILE A CA 1
ATOM 790 C C . ILE A 1 99 ? -9.357 4.450 33.524 1.00 96.81 99 ILE A C 1
ATOM 792 O O . ILE A 1 99 ? -9.704 5.610 33.286 1.00 96.81 99 ILE A O 1
ATOM 796 N N . SER A 1 100 ? -9.042 4.046 34.757 1.00 97.38 100 SER A N 1
ATOM 797 C CA . SER A 1 100 ? -9.117 4.922 35.937 1.00 97.38 100 SER A CA 1
ATOM 798 C C . SER A 1 100 ? -8.028 5.997 35.963 1.00 97.38 100 SER A C 1
ATOM 800 O O . SER A 1 100 ? -8.321 7.141 36.305 1.00 97.38 100 SER A O 1
ATOM 802 N N . ASP A 1 101 ? -6.791 5.649 35.590 1.00 98.19 101 ASP A N 1
ATOM 803 C CA . ASP A 1 101 ? -5.660 6.583 35.593 1.00 98.19 101 ASP A CA 1
ATOM 804 C C . ASP A 1 101 ? -5.823 7.649 34.484 1.00 98.19 101 ASP A C 1
ATOM 806 O O . ASP A 1 101 ? -5.910 7.296 33.302 1.00 98.19 101 ASP A O 1
ATOM 810 N N . PRO A 1 102 ? -5.840 8.955 34.820 1.00 97.25 102 PRO A N 1
ATOM 811 C CA . PRO A 1 102 ? -6.045 10.016 33.834 1.00 97.25 102 PRO A CA 1
ATOM 812 C C . PRO A 1 102 ? -4.958 10.101 32.754 1.00 97.25 102 PRO A C 1
ATOM 814 O O . PRO A 1 102 ? -5.267 10.428 31.609 1.00 97.25 102 PRO A O 1
ATOM 817 N N . LYS A 1 103 ? -3.693 9.803 33.085 1.00 97.81 103 LYS A N 1
ATOM 818 C CA . LYS A 1 103 ? -2.580 9.845 32.124 1.00 97.81 103 LYS A CA 1
ATOM 819 C C . LYS A 1 103 ? -2.675 8.682 31.144 1.00 97.81 103 LYS A C 1
ATOM 821 O O . LYS A 1 103 ? -2.504 8.885 29.944 1.00 97.81 103 LYS A O 1
ATOM 826 N N . LEU A 1 104 ? -2.989 7.482 31.637 1.00 97.81 104 LEU A N 1
ATOM 827 C CA . LEU A 1 104 ? -3.206 6.317 30.774 1.00 97.81 104 LEU A CA 1
ATOM 828 C C . LEU A 1 104 ? -4.442 6.491 29.889 1.00 97.81 104 LEU A C 1
ATOM 830 O O . LEU A 1 104 ? -4.419 6.086 28.729 1.00 97.81 104 LEU A O 1
ATOM 834 N N . ARG A 1 105 ? -5.500 7.133 30.398 1.00 97.81 105 ARG A N 1
ATOM 835 C CA . ARG A 1 105 ? -6.693 7.448 29.603 1.00 97.81 105 ARG A CA 1
ATOM 836 C C . ARG A 1 105 ? -6.366 8.390 28.448 1.00 97.81 105 ARG A C 1
ATOM 838 O O . ARG A 1 105 ? -6.811 8.148 27.329 1.00 97.81 105 ARG A O 1
ATOM 845 N N . GLU A 1 106 ? -5.575 9.431 28.699 1.00 97.12 106 GLU A N 1
ATOM 846 C CA . GLU A 1 106 ? -5.154 10.355 27.642 1.00 97.12 106 GLU A CA 1
ATOM 847 C C . GLU A 1 106 ? -4.238 9.664 26.623 1.00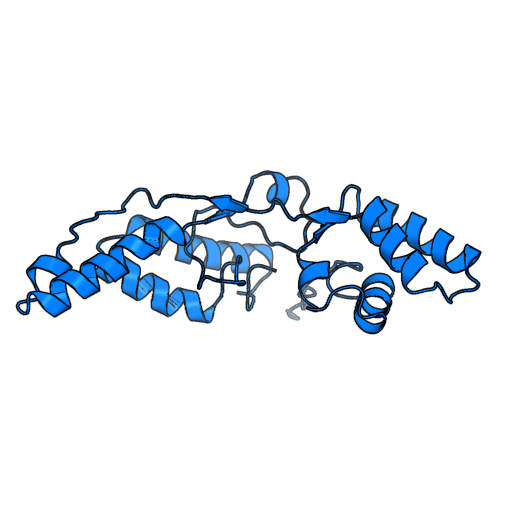 97.12 106 GLU A C 1
ATOM 849 O O . GLU A 1 106 ? -4.427 9.811 25.417 1.00 97.12 106 GLU A O 1
ATOM 854 N N . PHE A 1 107 ? -3.311 8.820 27.082 1.00 97.38 107 PHE A N 1
ATOM 855 C CA . PHE A 1 107 ? -2.490 7.998 26.192 1.00 97.38 107 PHE A CA 1
ATOM 856 C C . PHE A 1 107 ? -3.339 7.070 25.304 1.00 97.38 107 PHE A C 1
ATOM 858 O O . PHE A 1 107 ? -3.149 7.029 24.087 1.00 97.38 107 PHE A O 1
ATOM 865 N N . ALA A 1 108 ? -4.327 6.378 25.875 1.00 96.88 108 ALA A N 1
ATOM 866 C CA . ALA A 1 108 ? -5.246 5.531 25.118 1.00 96.88 108 ALA A CA 1
ATOM 867 C C . ALA A 1 108 ? -6.071 6.338 24.103 1.00 96.88 108 ALA A C 1
ATOM 869 O O . ALA A 1 108 ? -6.280 5.888 22.977 1.00 96.88 108 ALA A O 1
ATOM 870 N N . LYS A 1 109 ? -6.485 7.561 24.452 1.00 96.94 109 LYS A N 1
ATOM 871 C CA . LYS A 1 109 ? -7.173 8.473 23.530 1.00 96.94 109 LYS A CA 1
ATOM 872 C C . LYS A 1 109 ? -6.293 8.861 22.339 1.00 96.94 109 LYS A C 1
ATOM 874 O O . LYS A 1 109 ? -6.776 8.896 21.205 1.00 96.94 109 LYS A O 1
ATOM 879 N N . VAL A 1 110 ? -4.998 9.091 22.570 1.00 96.75 110 VAL A N 1
ATOM 880 C CA . VAL A 1 110 ? -4.027 9.300 21.486 1.00 96.75 110 VAL A CA 1
ATOM 881 C C . VAL A 1 110 ? -3.961 8.066 20.589 1.00 96.75 110 VAL A C 1
ATOM 883 O O . VAL A 1 110 ? -4.067 8.230 19.375 1.00 96.75 110 VAL A O 1
ATOM 886 N N . ILE A 1 111 ? -3.873 6.852 21.149 1.00 95.88 111 ILE A N 1
ATOM 887 C CA . ILE A 1 111 ? -3.876 5.604 20.364 1.00 95.88 111 ILE A CA 1
ATOM 888 C C . ILE A 1 111 ? -5.139 5.491 19.504 1.00 95.88 111 ILE A C 1
ATOM 890 O O . ILE A 1 111 ? -5.030 5.292 18.298 1.00 95.88 111 ILE A O 1
ATOM 894 N N . VAL A 1 112 ? -6.325 5.689 20.084 1.00 96.94 112 VAL A N 1
ATOM 895 C CA . VAL A 1 112 ? -7.599 5.640 19.344 1.00 96.94 112 VAL A CA 1
ATOM 896 C C . VAL A 1 112 ? -7.588 6.618 18.166 1.00 96.94 112 VAL A C 1
ATOM 898 O O . VAL A 1 112 ? -7.988 6.265 17.057 1.00 96.94 112 VAL A O 1
ATOM 901 N N . SER A 1 113 ? -7.055 7.830 18.354 1.00 96.56 113 SER A N 1
ATOM 902 C CA . SER A 1 113 ? -6.992 8.833 17.283 1.00 96.56 113 SER A CA 1
ATOM 903 C C . SER A 1 113 ? -6.148 8.403 16.073 1.00 96.56 113 SER A C 1
ATOM 905 O O . SER A 1 113 ? -6.385 8.877 14.955 1.00 96.56 113 SER A O 1
ATOM 907 N N . ILE A 1 114 ? -5.185 7.491 16.264 1.00 96.75 114 ILE A N 1
ATOM 908 C CA . ILE A 1 114 ? -4.282 7.012 15.209 1.00 96.75 114 ILE A CA 1
ATOM 909 C C . ILE A 1 114 ? -5.044 6.219 14.139 1.00 96.75 114 ILE A C 1
ATOM 911 O O . ILE A 1 114 ? -4.672 6.307 12.967 1.00 96.75 114 ILE A O 1
ATOM 915 N N . TRP A 1 115 ? -6.151 5.543 14.474 1.00 97.38 115 TRP A N 1
ATOM 916 C CA . TRP A 1 115 ? -6.951 4.789 13.496 1.00 97.38 115 TRP A CA 1
ATOM 917 C C . TRP A 1 115 ? -7.385 5.638 12.297 1.00 97.38 115 TRP A C 1
ATOM 919 O O . TRP A 1 115 ? -7.329 5.188 11.154 1.00 97.38 115 TRP A O 1
ATOM 929 N N . THR A 1 116 ? -7.720 6.910 12.527 1.00 96.12 116 THR A N 1
ATOM 930 C CA . THR A 1 116 ? -8.111 7.839 11.451 1.00 96.12 116 THR A CA 1
ATOM 931 C C . THR A 1 116 ? -6.958 8.239 10.532 1.00 96.12 116 THR A C 1
ATOM 933 O O . THR A 1 116 ? -7.189 8.639 9.395 1.00 96.12 116 THR A O 1
ATOM 936 N N . LYS A 1 117 ? -5.712 8.124 11.005 1.00 96.38 117 LYS A N 1
ATOM 937 C CA . LYS A 1 117 ? -4.501 8.456 10.241 1.00 96.38 117 LYS A CA 1
ATOM 938 C C . LYS A 1 117 ? -4.015 7.272 9.409 1.00 96.38 117 LYS A C 1
ATOM 940 O O . LYS A 1 117 ? -3.436 7.461 8.336 1.00 96.38 117 LYS A O 1
ATOM 945 N N . LEU A 1 118 ? -4.241 6.058 9.906 1.00 97.88 118 LEU A N 1
ATOM 946 C CA . LEU A 1 118 ? -3.782 4.811 9.292 1.00 97.88 118 LEU A CA 1
ATOM 947 C C . LEU A 1 118 ? -4.830 4.149 8.388 1.00 97.88 118 LEU A C 1
ATOM 949 O O . LEU A 1 118 ? -4.514 3.176 7.711 1.00 97.88 118 LEU A O 1
ATOM 953 N N . GLY A 1 119 ? -6.053 4.678 8.329 1.00 98.00 119 GLY A N 1
ATOM 954 C CA . GLY A 1 119 ? -7.086 4.163 7.438 1.00 98.00 119 GLY A CA 1
ATOM 955 C C . GLY A 1 119 ? -6.775 4.405 5.960 1.00 98.00 119 GLY A C 1
ATOM 956 O O . GLY A 1 119 ? -6.438 5.517 5.532 1.00 98.00 119 GLY A O 1
ATOM 957 N N . ARG A 1 120 ? -6.862 3.340 5.168 1.00 98.00 120 ARG A N 1
ATOM 958 C CA . ARG A 1 120 ? -6.646 3.328 3.721 1.00 98.00 120 ARG A CA 1
ATOM 959 C C . ARG A 1 120 ? -7.767 2.568 3.031 1.00 98.00 120 ARG A C 1
ATOM 961 O O . ARG A 1 120 ? -8.401 1.693 3.620 1.00 98.00 120 ARG A O 1
ATOM 968 N N . LYS A 1 121 ? -7.997 2.900 1.767 1.00 97.81 121 LYS A N 1
ATOM 969 C CA . LYS A 1 121 ? -8.892 2.157 0.885 1.00 97.81 121 LYS A CA 1
ATOM 970 C C . LYS A 1 121 ? -8.246 2.021 -0.482 1.00 97.81 121 LYS A C 1
ATOM 972 O O . LYS A 1 121 ? -7.613 2.963 -0.956 1.00 97.81 121 LYS A O 1
ATOM 977 N N . VAL A 1 122 ? -8.383 0.844 -1.090 1.00 97.81 122 VAL A N 1
ATOM 978 C CA . VAL A 1 122 ? -7.857 0.615 -2.437 1.00 97.81 122 VAL A CA 1
ATOM 979 C C . VAL A 1 122 ? -8.742 1.325 -3.451 1.00 97.81 122 VAL A C 1
ATOM 981 O O . VAL A 1 122 ? -9.964 1.154 -3.452 1.00 97.81 122 VAL A O 1
ATOM 984 N N . GLN A 1 123 ? -8.124 2.121 -4.319 1.00 97.00 123 GLN A N 1
ATOM 985 C CA . GLN A 1 123 ? -8.827 2.800 -5.395 1.00 97.00 123 GLN A CA 1
ATOM 986 C C . GLN A 1 123 ? -9.373 1.791 -6.409 1.00 97.00 123 GLN A C 1
ATOM 988 O O . GLN A 1 123 ? -8.760 0.763 -6.706 1.00 97.00 123 GLN A O 1
ATOM 993 N N . ASN A 1 124 ? -10.519 2.115 -7.012 1.00 94.94 124 ASN A N 1
ATOM 994 C CA . ASN A 1 124 ? -11.160 1.244 -7.999 1.00 94.94 124 ASN A CA 1
ATOM 995 C C . ASN A 1 124 ? -10.280 1.005 -9.241 1.00 94.94 124 ASN A C 1
ATOM 997 O O . ASN A 1 124 ? -10.446 -0.001 -9.924 1.00 94.94 124 ASN A O 1
ATOM 1001 N N . ASN A 1 125 ? -9.313 1.886 -9.515 1.00 94.00 125 ASN A N 1
ATOM 1002 C CA . ASN A 1 125 ? -8.403 1.730 -10.646 1.00 94.00 125 ASN A CA 1
ATOM 1003 C C . ASN A 1 125 ? -7.536 0.464 -10.549 1.00 94.00 125 ASN A C 1
ATOM 1005 O O . ASN A 1 125 ? -7.303 -0.190 -11.559 1.00 94.00 125 ASN A O 1
ATOM 1009 N N . VAL A 1 126 ? -7.144 0.060 -9.334 1.00 95.50 126 VAL A N 1
ATOM 1010 C CA . VAL A 1 126 ? -6.399 -1.192 -9.099 1.00 95.50 126 VAL A CA 1
ATOM 1011 C C . VAL A 1 126 ? -7.244 -2.410 -9.485 1.00 95.50 126 VAL A C 1
ATOM 1013 O O . VAL A 1 126 ? -6.727 -3.398 -9.992 1.00 95.50 126 VAL A O 1
ATOM 1016 N N . LYS A 1 127 ? -8.568 -2.335 -9.300 1.00 94.62 127 LYS A N 1
ATOM 1017 C CA . LYS A 1 127 ? -9.503 -3.384 -9.728 1.00 94.62 127 LYS A CA 1
ATOM 1018 C C . LYS A 1 127 ? -9.675 -3.428 -11.248 1.00 94.62 127 LYS A C 1
ATOM 1020 O O . LYS A 1 127 ? -9.830 -4.509 -11.805 1.00 94.62 127 LYS A O 1
ATOM 1025 N N . LEU A 1 128 ? -9.720 -2.261 -11.897 1.00 94.62 128 LEU A N 1
ATOM 1026 C CA . LEU A 1 128 ? -9.959 -2.134 -13.340 1.00 94.62 128 LEU A CA 1
ATOM 1027 C C . LEU A 1 128 ? -8.714 -2.451 -14.179 1.00 94.62 128 LEU A C 1
ATOM 1029 O O . LEU A 1 128 ? -8.843 -2.994 -15.274 1.00 94.62 128 LEU A O 1
ATOM 1033 N N . HIS A 1 129 ? -7.528 -2.119 -13.669 1.00 93.75 129 HIS A N 1
ATOM 1034 C CA . HIS A 1 129 ? -6.245 -2.289 -14.353 1.00 93.75 129 HIS A CA 1
ATOM 1035 C C . HIS A 1 129 ? -5.219 -2.988 -13.447 1.00 93.75 129 HIS A C 1
ATOM 1037 O O . HIS A 1 129 ? -4.182 -2.397 -13.135 1.00 93.75 129 HIS A O 1
ATOM 1043 N N . PRO A 1 130 ? -5.495 -4.222 -12.982 1.00 91.94 130 PRO A N 1
ATOM 1044 C CA . PRO A 1 130 ? -4.630 -4.922 -12.031 1.00 91.94 130 PRO A CA 1
ATOM 1045 C C . PRO A 1 130 ? -3.234 -5.218 -12.593 1.00 91.94 130 PRO A C 1
ATOM 1047 O O . PRO A 1 130 ? -2.297 -5.376 -11.827 1.00 91.94 130 PRO A O 1
ATOM 1050 N N . ASP A 1 131 ? -3.071 -5.243 -13.916 1.00 90.75 131 ASP A N 1
ATOM 1051 C CA . ASP A 1 131 ? -1.791 -5.422 -14.609 1.00 90.75 131 ASP A CA 1
ATOM 1052 C C . ASP A 1 131 ? -0.831 -4.233 -14.443 1.00 90.75 131 ASP A C 1
ATOM 1054 O O . ASP A 1 131 ? 0.367 -4.365 -14.677 1.00 90.75 131 ASP A O 1
ATOM 1058 N N . ARG A 1 132 ? -1.335 -3.061 -14.035 1.00 94.56 132 ARG A N 1
ATOM 1059 C CA . ARG A 1 132 ? -0.529 -1.834 -13.896 1.00 94.56 132 ARG A CA 1
ATOM 1060 C C . ARG A 1 132 ? 0.030 -1.605 -12.503 1.00 94.56 132 ARG A C 1
ATOM 1062 O O . ARG A 1 132 ? 0.797 -0.663 -12.302 1.00 94.56 132 ARG A O 1
ATOM 1069 N N . TYR A 1 133 ? -0.379 -2.422 -11.546 1.00 95.19 133 TYR A N 1
ATOM 1070 C CA . TYR A 1 133 ? -0.017 -2.290 -10.148 1.00 95.19 133 TYR A CA 1
ATOM 1071 C C . TYR A 1 133 ? 0.540 -3.620 -9.679 1.00 95.19 133 TYR A C 1
ATOM 1073 O O . TYR A 1 133 ? 0.011 -4.668 -10.026 1.00 95.19 133 TYR A O 1
ATOM 1081 N N . SER A 1 134 ? 1.538 -3.594 -8.804 1.00 94.19 134 SER A N 1
ATOM 1082 C CA . SER A 1 134 ? 1.816 -4.795 -8.019 1.00 94.19 134 SER A CA 1
ATOM 1083 C C . SER A 1 134 ? 0.859 -4.927 -6.824 1.00 94.19 134 SER A C 1
ATOM 1085 O O . SER A 1 134 ? 0.839 -5.955 -6.168 1.00 94.19 134 SER A O 1
ATOM 1087 N N . PHE A 1 135 ? 0.085 -3.884 -6.501 1.00 95.19 135 PHE A N 1
ATOM 1088 C CA . PHE A 1 135 ? -0.860 -3.888 -5.385 1.00 95.19 135 PHE A CA 1
ATOM 1089 C C . PHE A 1 135 ? -2.069 -4.787 -5.680 1.00 95.19 135 PHE A C 1
ATOM 1091 O O . PHE A 1 135 ? -2.672 -4.703 -6.749 1.00 95.19 135 PHE A O 1
ATOM 1098 N N . LEU A 1 136 ? -2.481 -5.591 -4.701 1.00 95.19 136 LEU A N 1
ATOM 1099 C CA . LEU A 1 136 ? -3.658 -6.449 -4.801 1.00 95.19 136 LEU A CA 1
ATOM 1100 C C . LEU A 1 136 ? -4.913 -5.705 -4.336 1.00 95.19 136 LEU A C 1
ATOM 1102 O O . LEU A 1 136 ? -4.973 -5.179 -3.223 1.00 95.19 136 LEU A O 1
ATOM 1106 N N . TYR A 1 137 ? -5.945 -5.684 -5.180 1.00 96.94 137 TYR A N 1
ATOM 1107 C CA . TYR A 1 137 ? -7.222 -5.074 -4.819 1.00 96.94 137 TYR A CA 1
ATOM 1108 C C . TYR A 1 137 ? -7.910 -5.825 -3.673 1.00 96.94 137 TYR A C 1
ATOM 1110 O O . TYR A 1 137 ? -7.975 -7.052 -3.687 1.00 96.94 137 TYR A O 1
ATOM 1118 N N . VAL A 1 138 ? -8.502 -5.079 -2.738 1.00 97.88 138 VAL A N 1
ATOM 1119 C CA . VAL A 1 138 ? -9.427 -5.590 -1.717 1.00 97.88 138 VAL A CA 1
ATOM 1120 C C . VAL A 1 138 ? -10.642 -4.654 -1.592 1.00 97.88 138 VAL A C 1
ATOM 1122 O O . VAL A 1 138 ? -10.501 -3.448 -1.817 1.00 97.88 138 VAL A O 1
ATOM 1125 N N . PRO A 1 139 ? -11.848 -5.172 -1.288 1.00 97.81 139 PRO A N 1
ATOM 1126 C CA . PRO A 1 139 ? -13.092 -4.402 -1.403 1.00 97.81 139 PRO A CA 1
ATOM 1127 C C . PRO A 1 139 ? -13.340 -3.380 -0.281 1.00 97.81 139 PRO A C 1
ATOM 1129 O O . PRO A 1 139 ? -13.970 -2.348 -0.526 1.00 97.81 139 PRO A O 1
ATOM 1132 N N . ASN A 1 140 ? -12.869 -3.645 0.938 1.00 98.56 140 ASN A N 1
ATOM 1133 C CA . ASN A 1 140 ? -13.153 -2.830 2.118 1.00 98.56 140 ASN A CA 1
ATOM 1134 C C . ASN A 1 140 ? -11.980 -1.914 2.492 1.00 98.56 140 ASN A C 1
ATOM 1136 O O . ASN A 1 140 ? -10.820 -2.194 2.182 1.00 98.56 140 ASN A O 1
ATOM 1140 N N . GLY A 1 141 ? -12.281 -0.833 3.217 1.00 98.25 141 GLY A N 1
ATOM 1141 C CA . GLY A 1 141 ? -11.256 -0.041 3.898 1.00 98.25 141 GLY A CA 1
ATOM 1142 C C . GLY A 1 141 ? -10.538 -0.861 4.974 1.00 98.25 141 GLY A C 1
ATOM 1143 O O . GLY A 1 141 ? -11.106 -1.796 5.538 1.00 98.25 141 GLY A O 1
ATOM 1144 N N . PHE A 1 142 ? -9.281 -0.528 5.240 1.00 98.50 142 PHE A N 1
ATOM 1145 C CA . PHE A 1 142 ? -8.436 -1.232 6.201 1.00 98.50 142 PHE A CA 1
ATOM 1146 C C . PHE A 1 142 ? -7.458 -0.276 6.884 1.00 98.50 142 PHE A C 1
ATOM 1148 O O . PHE A 1 142 ? -7.271 0.865 6.460 1.00 98.50 142 PHE A O 1
ATOM 1155 N N . ILE A 1 143 ? -6.836 -0.745 7.961 1.00 98.44 143 ILE A N 1
ATOM 1156 C CA . ILE A 1 143 ? -5.802 -0.016 8.693 1.00 98.44 143 ILE A CA 1
ATOM 1157 C C . ILE A 1 143 ? -4.434 -0.608 8.338 1.00 98.44 143 ILE A C 1
ATOM 1159 O O . ILE A 1 143 ? -4.263 -1.826 8.359 1.00 98.44 143 ILE A O 1
ATOM 1163 N N . VAL A 1 144 ? -3.462 0.251 8.024 1.00 97.88 144 VAL A N 1
ATOM 1164 C CA . VAL A 1 144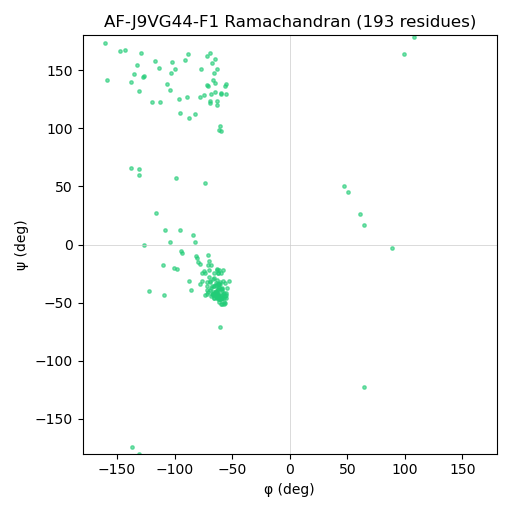 ? -2.066 -0.157 7.771 1.00 97.88 144 VAL A CA 1
ATOM 1165 C C . VAL A 1 144 ? -1.223 -0.116 9.050 1.00 97.88 144 VAL A C 1
ATOM 1167 O O . VAL A 1 144 ? -1.557 0.654 9.952 1.00 97.88 144 VAL A O 1
ATOM 1170 N N . PRO A 1 145 ? -0.083 -0.834 9.125 1.00 96.25 145 PRO A N 1
ATOM 1171 C CA . PRO A 1 145 ? 0.854 -0.710 10.250 1.00 96.25 145 PRO A CA 1
ATOM 1172 C C . PRO A 1 145 ? 1.426 0.709 10.410 1.00 96.25 145 PRO A C 1
ATOM 1174 O O . PRO A 1 145 ? 1.672 1.173 11.522 1.00 96.25 145 PRO A O 1
ATOM 1177 N N . GLY A 1 146 ? 1.600 1.424 9.292 1.00 92.94 146 GLY A N 1
ATOM 1178 C CA . GLY A 1 146 ? 2.060 2.809 9.257 1.00 92.94 146 GLY A CA 1
ATOM 1179 C C . GLY A 1 146 ? 3.490 2.990 8.748 1.00 92.94 146 GLY A C 1
ATOM 1180 O O . GLY A 1 146 ? 4.196 2.051 8.378 1.00 92.94 146 GLY A O 1
ATOM 1181 N N . GLY A 1 147 ? 3.911 4.256 8.681 1.00 89.75 147 GLY A N 1
ATOM 1182 C CA . GLY A 1 147 ? 5.195 4.643 8.102 1.00 89.75 147 GLY A CA 1
ATOM 1183 C C . GLY A 1 147 ? 5.262 4.328 6.607 1.00 89.75 147 GLY A C 1
ATOM 1184 O O . GLY A 1 147 ? 4.447 4.806 5.819 1.00 89.75 147 GLY A O 1
ATOM 1185 N N . ARG A 1 148 ? 6.256 3.528 6.220 1.00 88.62 148 ARG A N 1
ATOM 1186 C CA . ARG A 1 148 ? 6.489 3.097 4.835 1.00 88.62 148 ARG A CA 1
ATOM 1187 C C . ARG A 1 148 ? 5.497 2.029 4.357 1.00 88.62 148 ARG A C 1
ATOM 1189 O O . ARG A 1 148 ? 5.310 1.874 3.153 1.00 88.62 148 ARG A O 1
ATOM 1196 N N . PHE A 1 149 ? 4.884 1.295 5.280 1.00 91.56 149 PHE A N 1
ATOM 1197 C CA . PHE A 1 149 ? 3.989 0.184 4.985 1.00 91.56 149 PHE A CA 1
ATOM 1198 C C . PHE A 1 149 ? 2.592 0.708 4.659 1.00 91.56 149 PHE A C 1
ATOM 1200 O O . PHE A 1 149 ? 1.918 1.286 5.515 1.00 91.56 149 PHE A O 1
ATOM 1207 N N . LYS A 1 150 ? 2.188 0.550 3.396 1.00 91.81 150 LYS A N 1
ATOM 1208 C CA . LYS A 1 150 ? 0.938 1.101 2.854 1.00 91.81 150 LYS A CA 1
ATOM 1209 C C . LYS A 1 150 ? -0.101 0.019 2.548 1.00 91.81 150 LYS A C 1
ATOM 1211 O O . LYS A 1 150 ? -1.277 0.328 2.403 1.00 91.81 150 LYS A O 1
ATOM 1216 N N . GLU A 1 151 ? 0.329 -1.230 2.455 1.00 94.75 151 GLU A N 1
ATOM 1217 C CA . GLU A 1 151 ? -0.513 -2.387 2.176 1.00 94.75 151 GLU A CA 1
ATOM 1218 C C . GLU A 1 151 ? -1.124 -3.025 3.432 1.00 94.75 151 GLU A C 1
ATOM 1220 O O . GLU A 1 151 ? -0.713 -2.762 4.565 1.00 94.75 151 GLU A O 1
ATOM 1225 N N . LEU A 1 152 ? -2.149 -3.855 3.218 1.00 96.19 1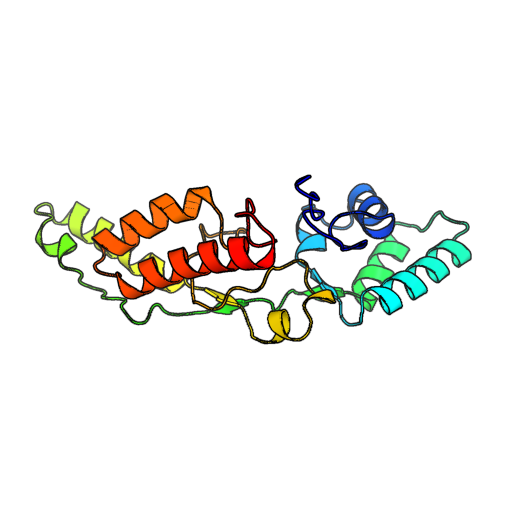52 LEU A N 1
ATOM 1226 C CA . LEU A 1 152 ? -2.704 -4.731 4.245 1.00 96.19 152 LEU A CA 1
ATOM 1227 C C . LEU A 1 152 ? -1.666 -5.814 4.549 1.00 96.19 152 LEU A C 1
ATOM 1229 O O . LEU A 1 152 ? -1.281 -6.522 3.627 1.00 96.19 152 LEU A O 1
ATOM 1233 N N . TYR A 1 153 ? -1.245 -5.963 5.806 1.00 97.50 153 TYR A N 1
ATOM 1234 C CA . TYR A 1 153 ? -0.285 -6.992 6.226 1.00 97.50 153 TYR A CA 1
ATOM 1235 C C . TYR A 1 153 ? -0.964 -8.109 7.010 1.00 97.50 153 TYR A C 1
ATOM 1237 O O . TYR A 1 153 ? -1.806 -7.839 7.867 1.00 97.50 153 TYR A O 1
ATOM 1245 N N . TYR A 1 154 ? -0.591 -9.360 6.740 1.00 97.19 154 TYR A N 1
ATOM 1246 C CA . TYR A 1 154 ? -1.296 -10.529 7.260 1.00 97.19 154 TYR A CA 1
ATOM 1247 C C . TYR A 1 154 ? -1.301 -10.599 8.792 1.00 97.19 154 TYR A C 1
ATOM 1249 O O . TYR A 1 154 ? -2.342 -10.407 9.418 1.00 97.19 154 TYR A O 1
ATOM 1257 N N . TRP A 1 155 ? -0.154 -10.878 9.411 1.00 97.00 155 TRP A N 1
ATOM 1258 C CA . TRP A 1 155 ? -0.074 -11.073 10.861 1.00 97.00 155 TRP A CA 1
ATOM 1259 C C . TRP A 1 155 ? -0.309 -9.774 11.656 1.00 97.00 155 TRP A C 1
ATOM 1261 O O . TRP A 1 155 ? -0.941 -9.821 12.711 1.00 97.00 155 TRP A O 1
ATOM 1271 N N . ASP A 1 156 ? 0.088 -8.606 11.132 1.00 97.62 156 ASP A N 1
ATOM 1272 C CA . ASP A 1 156 ? -0.222 -7.295 11.720 1.00 97.62 156 ASP A CA 1
ATOM 1273 C C . ASP A 1 156 ? -1.736 -7.068 11.837 1.00 97.62 156 ASP A C 1
ATOM 1275 O O . ASP A 1 156 ? -2.210 -6.520 12.837 1.00 97.62 156 ASP A O 1
ATOM 1279 N N . SER A 1 157 ? -2.512 -7.536 10.847 1.00 97.88 157 SER A N 1
ATOM 1280 C CA . SER A 1 157 ? -3.971 -7.385 10.846 1.00 97.88 157 SER A CA 1
ATOM 1281 C C . SER A 1 157 ? -4.615 -8.015 12.075 1.00 97.88 157 SER A C 1
ATOM 1283 O O . SER A 1 157 ? -5.612 -7.483 12.552 1.00 97.88 157 SER A O 1
ATOM 1285 N N . PHE A 1 158 ? -4.053 -9.091 12.637 1.00 98.25 158 PHE A N 1
ATOM 1286 C CA . PHE A 1 158 ? -4.588 -9.699 13.856 1.00 98.25 158 PHE A CA 1
ATOM 1287 C C . PHE A 1 158 ? -4.590 -8.708 15.028 1.00 98.25 158 PHE A C 1
ATOM 1289 O O . PHE A 1 158 ? -5.628 -8.482 15.650 1.00 98.25 158 PHE A O 1
ATOM 1296 N N . TRP A 1 159 ? -3.451 -8.068 15.299 1.00 98.12 159 TRP A N 1
ATOM 1297 C CA . TRP A 1 159 ? -3.311 -7.115 16.405 1.00 98.12 159 TRP A CA 1
ATOM 1298 C C . TRP A 1 159 ? -4.114 -5.839 16.175 1.00 98.12 159 TRP A C 1
ATOM 1300 O O . TRP A 1 159 ? -4.722 -5.307 17.105 1.00 98.12 159 TRP A O 1
ATOM 1310 N N . ILE A 1 160 ? -4.167 -5.384 14.924 1.00 98.25 160 ILE A N 1
ATOM 1311 C CA . ILE A 1 160 ? -5.002 -4.256 14.519 1.00 98.25 160 ILE A CA 1
ATOM 1312 C C . ILE A 1 160 ? -6.480 -4.573 14.774 1.00 98.25 160 ILE A C 1
ATOM 1314 O O . ILE A 1 160 ? -7.161 -3.783 15.419 1.00 98.25 160 ILE A O 1
ATOM 1318 N N . ILE A 1 161 ? -6.970 -5.737 14.340 1.00 98.56 161 ILE A N 1
ATOM 1319 C CA . ILE A 1 161 ? -8.358 -6.170 14.555 1.00 98.56 161 ILE A CA 1
ATOM 1320 C C . ILE A 1 161 ? -8.683 -6.233 16.052 1.00 98.56 161 ILE A C 1
ATOM 1322 O O . ILE A 1 161 ? -9.727 -5.729 16.457 1.00 98.56 161 ILE A O 1
ATOM 1326 N N . GLN A 1 162 ? -7.790 -6.770 16.889 1.00 98.44 162 GLN A N 1
ATOM 1327 C CA . GLN A 1 162 ? -7.984 -6.761 18.345 1.00 98.44 162 GLN A CA 1
ATOM 1328 C C . GLN A 1 162 ? -8.119 -5.330 18.894 1.00 98.44 162 GLN A C 1
ATOM 1330 O O . GLN A 1 162 ? -9.049 -5.039 19.646 1.00 98.44 162 GLN A O 1
ATOM 1335 N N . GLY A 1 163 ? -7.244 -4.413 18.473 1.00 97.75 163 GLY A N 1
ATOM 1336 C CA . GLY A 1 163 ? -7.314 -3.002 18.864 1.00 97.75 163 GLY A CA 1
ATOM 1337 C C . GLY A 1 163 ? -8.592 -2.298 18.393 1.00 97.75 163 GLY A C 1
ATOM 1338 O O . GLY A 1 163 ? -9.174 -1.511 19.143 1.00 97.75 163 GLY A O 1
ATOM 1339 N N . LEU A 1 164 ? -9.062 -2.610 17.184 1.00 98.31 164 LEU A N 1
ATOM 1340 C CA . LEU A 1 164 ? -10.320 -2.102 16.636 1.00 98.31 164 LEU A CA 1
ATOM 1341 C C . LEU A 1 164 ? -11.521 -2.586 17.452 1.00 98.31 164 LEU A C 1
ATOM 1343 O O . LEU A 1 164 ? -12.366 -1.774 17.817 1.00 98.31 164 LEU A O 1
ATOM 1347 N N . LEU A 1 165 ? -11.571 -3.874 17.803 1.00 98.25 165 LEU A N 1
ATOM 1348 C CA . LEU A 1 165 ? -12.647 -4.436 18.626 1.00 98.25 165 LEU A CA 1
ATOM 1349 C C . LEU A 1 165 ? -12.689 -3.801 20.024 1.00 98.25 165 LEU A C 1
ATOM 1351 O O . LEU A 1 165 ? -13.761 -3.439 20.499 1.00 98.25 165 LEU A O 1
ATOM 1355 N N . ILE A 1 166 ? -11.529 -3.582 20.651 1.00 96.50 166 ILE A N 1
ATOM 1356 C CA . ILE A 1 166 ? -11.428 -2.854 21.930 1.00 96.50 166 ILE A CA 1
ATOM 1357 C C . ILE A 1 166 ? -11.891 -1.391 21.785 1.00 96.50 166 ILE A C 1
ATOM 1359 O O . ILE A 1 166 ? -12.428 -0.807 22.726 1.00 96.50 166 ILE A O 1
ATOM 1363 N N . SER A 1 167 ? -11.708 -0.801 20.602 1.00 97.12 167 SER A N 1
ATOM 1364 C CA . SER A 1 167 ? -12.142 0.563 20.275 1.00 97.12 167 SER A 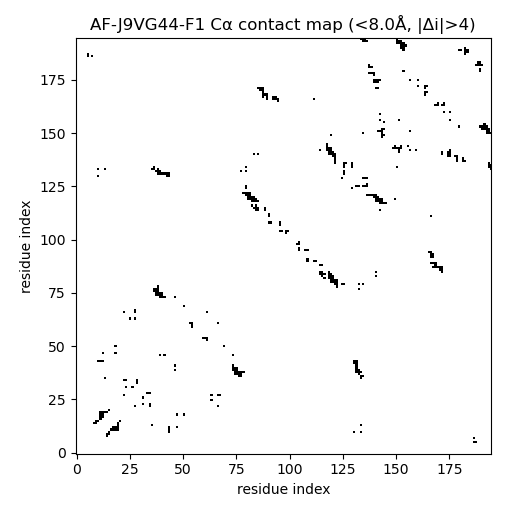CA 1
ATOM 1365 C C . SER A 1 167 ? -13.610 0.651 19.828 1.00 97.12 167 SER A C 1
ATOM 1367 O O . SER A 1 167 ? -14.023 1.720 19.387 1.00 97.12 167 SER A O 1
ATOM 1369 N N . ASP A 1 168 ? -14.389 -0.434 19.940 1.00 97.44 168 ASP A N 1
ATOM 1370 C CA . ASP A 1 168 ? -15.788 -0.535 19.483 1.00 97.44 168 ASP A CA 1
ATOM 1371 C C . ASP A 1 168 ? -15.965 -0.334 17.959 1.00 97.44 168 ASP A C 1
ATOM 1373 O O . ASP A 1 168 ? -17.019 0.058 17.467 1.00 97.44 168 ASP A O 1
ATOM 1377 N N . MET A 1 169 ? -14.915 -0.627 17.182 1.00 98.31 169 MET A N 1
ATOM 1378 C CA . MET A 1 169 ? -14.870 -0.477 15.721 1.00 98.31 169 MET A CA 1
ATOM 1379 C C . MET A 1 169 ? -15.121 -1.815 15.009 1.00 98.31 169 MET A C 1
ATOM 1381 O O . MET A 1 169 ? -14.293 -2.327 14.244 1.00 98.31 169 MET A O 1
ATOM 1385 N N . VAL A 1 170 ? -16.269 -2.425 15.313 1.00 98.50 170 VAL A N 1
ATOM 1386 C CA . VAL A 1 170 ? -16.644 -3.770 14.842 1.00 98.50 170 VAL A CA 1
ATOM 1387 C C . VAL A 1 170 ? -16.845 -3.822 13.324 1.00 98.50 170 VAL A C 1
ATOM 1389 O O . VAL A 1 170 ? -16.489 -4.820 12.692 1.00 98.50 170 VAL A O 1
ATOM 1392 N N . GLN A 1 171 ? -17.384 -2.763 12.714 1.00 98.62 171 GLN A N 1
ATOM 1393 C CA . GLN A 1 171 ? -17.607 -2.714 11.267 1.00 98.62 171 GLN A CA 1
ATOM 1394 C C . GLN A 1 171 ? -16.270 -2.707 10.519 1.00 98.62 171 GLN A C 1
ATOM 1396 O O . GLN A 1 171 ? -16.101 -3.450 9.550 1.00 98.62 171 GLN A O 1
ATOM 1401 N N . THR A 1 172 ? -15.305 -1.917 10.988 1.00 98.69 172 THR A N 1
ATOM 1402 C CA . THR A 1 172 ? -13.965 -1.861 10.392 1.00 98.69 172 THR A CA 1
ATOM 1403 C C . THR A 1 172 ? -13.206 -3.172 10.591 1.00 98.69 172 THR A C 1
ATOM 1405 O O . THR A 1 172 ? -12.619 -3.686 9.638 1.00 98.69 172 THR A O 1
ATOM 1408 N N . ALA A 1 173 ? -13.275 -3.767 11.788 1.00 98.75 173 ALA A N 1
ATOM 1409 C CA . ALA A 1 173 ? -12.686 -5.079 12.061 1.00 98.75 173 ALA A CA 1
ATOM 1410 C C . ALA A 1 173 ? -13.237 -6.163 11.117 1.00 98.75 173 ALA A C 1
ATOM 1412 O O . ALA A 1 173 ? -12.472 -6.914 10.509 1.00 98.75 173 ALA A O 1
ATOM 1413 N N . ARG A 1 174 ? -14.563 -6.202 10.932 1.00 98.81 174 ARG A N 1
ATOM 1414 C CA . ARG A 1 174 ? -15.222 -7.111 9.987 1.00 98.81 174 ARG A CA 1
ATOM 1415 C C . ARG A 1 174 ? -14.747 -6.886 8.550 1.00 98.81 174 ARG A C 1
ATOM 1417 O O . ARG A 1 174 ? -14.396 -7.854 7.883 1.00 98.81 174 ARG A O 1
ATOM 1424 N N . GLY A 1 175 ? -14.686 -5.634 8.095 1.00 98.75 175 GLY A N 1
ATOM 1425 C CA . GLY A 1 175 ? -14.230 -5.301 6.743 1.00 98.75 175 GLY A CA 1
ATOM 1426 C C . GLY A 1 175 ? -12.798 -5.768 6.461 1.00 98.75 175 GLY A C 1
ATOM 1427 O O . GLY A 1 175 ? -12.520 -6.281 5.376 1.00 98.75 175 GLY A O 1
ATOM 1428 N N . MET A 1 176 ? -11.902 -5.671 7.451 1.00 98.69 176 MET A N 1
ATOM 1429 C CA . MET A 1 176 ? -10.541 -6.208 7.342 1.00 98.69 176 MET A CA 1
ATOM 1430 C C . MET A 1 176 ? -10.521 -7.737 7.224 1.00 98.69 176 MET A C 1
ATOM 1432 O O . MET A 1 176 ? -9.791 -8.264 6.390 1.00 98.69 176 MET A O 1
ATOM 1436 N N . ILE A 1 177 ? -11.339 -8.457 7.999 1.00 98.75 177 ILE A N 1
ATOM 1437 C CA . ILE A 1 177 ? -11.460 -9.923 7.888 1.00 98.75 177 ILE A CA 1
ATOM 1438 C C . ILE A 1 177 ? -11.993 -10.315 6.506 1.00 98.75 177 ILE A C 1
ATOM 1440 O O . ILE A 1 177 ? -11.448 -11.206 5.859 1.00 98.75 177 ILE A O 1
ATOM 1444 N N . GLU A 1 178 ? -13.019 -9.618 6.021 1.00 98.81 178 GLU A N 1
ATOM 1445 C CA . GLU A 1 178 ? -13.585 -9.830 4.686 1.00 98.81 178 GLU A CA 1
ATOM 1446 C C . GLU A 1 178 ? -12.559 -9.557 3.572 1.00 98.81 178 GLU A C 1
ATOM 1448 O O . GLU A 1 178 ? -12.546 -10.274 2.576 1.00 98.81 178 GLU A O 1
ATOM 1453 N N . ASN A 1 179 ? -11.644 -8.595 3.746 1.00 98.62 179 ASN A N 1
ATOM 1454 C CA . ASN A 1 179 ? -10.527 -8.393 2.816 1.00 98.62 179 ASN A CA 1
ATOM 1455 C C . ASN A 1 179 ? -9.567 -9.591 2.785 1.00 98.62 179 ASN A C 1
ATOM 1457 O O . ASN A 1 179 ? -9.123 -9.986 1.709 1.00 98.62 179 ASN A O 1
ATOM 1461 N N . LEU A 1 180 ? -9.251 -10.186 3.941 1.00 98.31 180 LEU A N 1
ATOM 1462 C CA . LEU A 1 180 ? -8.404 -11.382 4.002 1.00 98.31 180 LEU A CA 1
ATOM 1463 C C . LEU A 1 180 ? -9.085 -12.575 3.317 1.00 98.31 180 LEU A C 1
ATOM 1465 O O . LEU A 1 180 ? -8.444 -13.279 2.540 1.00 98.31 180 LEU A O 1
ATOM 1469 N N . LEU A 1 181 ? -10.388 -12.766 3.550 1.00 98.19 181 LEU A N 1
ATOM 1470 C CA . LEU A 1 181 ? -11.183 -13.792 2.867 1.00 98.19 181 LEU A CA 1
ATOM 1471 C C . LEU A 1 181 ? -11.229 -13.555 1.354 1.00 98.19 181 LEU A C 1
ATOM 1473 O O . LEU A 1 181 ? -11.025 -14.491 0.588 1.00 98.19 181 LEU A O 1
ATOM 1477 N N . TYR A 1 182 ? -11.402 -12.304 0.923 1.00 97.31 182 TYR A N 1
ATOM 1478 C CA . TYR A 1 182 ? -11.364 -11.936 -0.490 1.00 97.31 182 TYR A CA 1
ATOM 1479 C C . TYR A 1 182 ? -10.034 -12.334 -1.150 1.00 97.31 182 TYR A C 1
ATOM 1481 O O . TYR A 1 182 ? -10.035 -12.860 -2.261 1.00 97.31 182 TYR A O 1
ATOM 1489 N N . LEU A 1 183 ? -8.893 -12.136 -0.477 1.00 95.62 183 LEU A N 1
ATOM 1490 C CA . LEU A 1 183 ? -7.592 -12.574 -0.998 1.00 95.62 183 LEU A CA 1
ATOM 1491 C C . LEU A 1 183 ? -7.524 -14.103 -1.122 1.00 95.62 183 LEU A C 1
ATOM 1493 O O . LEU A 1 183 ? -7.112 -14.606 -2.165 1.00 95.62 183 LEU A O 1
ATOM 1497 N N . VAL A 1 184 ? -8.019 -14.847 -0.129 1.00 95.69 184 VAL A N 1
ATOM 1498 C CA . VAL A 1 184 ? -8.106 -16.315 -0.219 1.00 95.69 184 VAL A CA 1
ATOM 1499 C C . VAL A 1 184 ? -8.971 -16.749 -1.404 1.00 95.69 184 VAL A C 1
ATOM 1501 O O . VAL A 1 184 ? -8.566 -17.622 -2.165 1.00 95.69 184 VAL A O 1
ATOM 1504 N N . GLU A 1 185 ? -10.124 -16.120 -1.616 1.00 95.19 185 GLU A N 1
ATOM 1505 C CA . GLU A 1 185 ? -11.003 -16.430 -2.749 1.00 95.19 185 GLU A CA 1
ATOM 1506 C C . GLU A 1 185 ? -10.365 -16.113 -4.108 1.00 95.19 185 GLU A C 1
ATOM 1508 O O . GLU A 1 185 ? -10.623 -16.813 -5.088 1.00 95.19 185 GLU A O 1
ATOM 1513 N N . LYS A 1 186 ? -9.552 -15.050 -4.196 1.00 91.62 186 LYS A N 1
ATOM 1514 C CA . LYS A 1 186 ? -8.954 -14.602 -5.463 1.00 91.62 186 LYS A CA 1
ATOM 1515 C C . LYS A 1 186 ? -7.653 -15.294 -5.821 1.00 91.62 186 LYS A C 1
ATOM 1517 O O . LYS A 1 186 ? -7.439 -15.559 -7.001 1.00 91.62 186 LYS A O 1
ATOM 1522 N N . ILE A 1 187 ? -6.791 -15.545 -4.843 1.00 90.38 187 ILE A N 1
ATOM 1523 C CA . ILE A 1 187 ? -5.436 -16.058 -5.084 1.00 90.38 187 ILE A CA 1
ATOM 1524 C C . ILE A 1 187 ? -5.112 -17.327 -4.286 1.00 90.38 187 ILE A C 1
ATOM 1526 O O . ILE A 1 187 ? -4.034 -17.887 -4.442 1.00 90.38 187 ILE A O 1
ATOM 1530 N N . GLY A 1 188 ? -6.048 -17.832 -3.477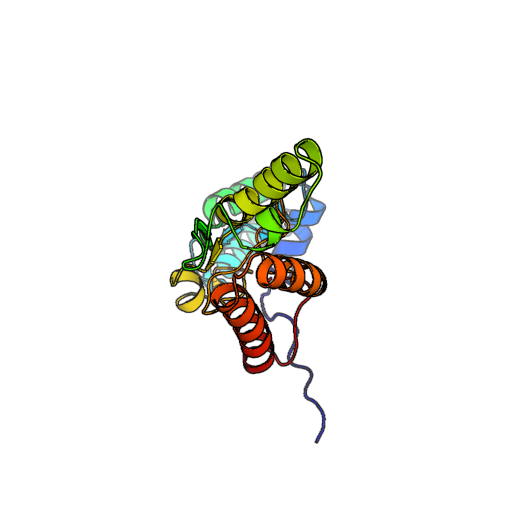 1.00 92.50 188 GLY A N 1
ATOM 1531 C CA . GLY A 1 188 ? -5.948 -19.132 -2.803 1.00 92.50 188 GLY A CA 1
ATOM 1532 C C . GLY A 1 188 ? -5.276 -19.111 -1.428 1.00 92.50 188 GLY A C 1
ATOM 1533 O O . GLY A 1 188 ? -5.203 -20.152 -0.779 1.00 92.50 188 GLY A O 1
ATOM 1534 N N . TYR A 1 189 ? -4.781 -17.961 -0.967 1.00 93.19 189 TYR A N 1
ATOM 1535 C CA . TYR A 1 189 ? -4.114 -17.802 0.329 1.00 93.19 189 TYR A CA 1
ATOM 1536 C C . TYR A 1 189 ? -4.104 -16.328 0.772 1.00 93.19 189 TYR A C 1
ATOM 1538 O O . TYR A 1 189 ? -4.490 -15.437 0.016 1.00 93.19 189 TYR A O 1
ATOM 1546 N N . ILE A 1 190 ? -3.649 -16.069 2.003 1.00 95.00 190 ILE A N 1
ATOM 1547 C CA . ILE A 1 190 ? -3.396 -14.710 2.497 1.00 95.00 190 ILE A CA 1
ATOM 1548 C C . ILE A 1 190 ? -1.902 -14.394 2.299 1.00 95.00 190 ILE A C 1
ATOM 1550 O O . ILE A 1 190 ? -1.065 -15.045 2.931 1.00 95.00 190 ILE A O 1
ATOM 1554 N N . PRO A 1 191 ? -1.535 -13.442 1.425 1.00 94.69 191 PRO A N 1
ATOM 1555 C CA . PRO A 1 191 ? -0.145 -13.052 1.208 1.00 94.69 191 PRO A CA 1
ATOM 1556 C C . PRO A 1 191 ? 0.395 -12.263 2.406 1.00 94.69 191 PRO A C 1
ATOM 1558 O O . PRO A 1 191 ? -0.375 -11.730 3.200 1.00 94.69 191 PRO A O 1
ATOM 1561 N N . ASN A 1 192 ? 1.722 -12.156 2.535 1.00 95.38 192 ASN A N 1
ATOM 1562 C CA . ASN A 1 192 ? 2.345 -11.392 3.625 1.00 95.38 192 ASN A CA 1
ATOM 1563 C C . ASN A 1 192 ? 1.836 -9.940 3.677 1.00 95.38 192 ASN A C 1
ATOM 1565 O O . ASN A 1 192 ? 1.469 -9.445 4.740 1.00 95.38 192 ASN A O 1
ATOM 1569 N N . GLY A 1 193 ? 1.786 -9.293 2.513 1.00 94.75 193 GLY A N 1
ATOM 1570 C CA . GLY A 1 193 ? 1.110 -8.023 2.296 1.00 94.75 193 GLY A CA 1
ATOM 1571 C C . GLY A 1 193 ? 0.191 -8.125 1.081 1.00 94.75 193 GLY A C 1
ATOM 1572 O O . GLY A 1 193 ? 0.339 -9.048 0.287 1.00 94.75 193 GLY A O 1
ATOM 1573 N N . SER A 1 194 ? -0.735 -7.187 0.888 1.00 94.19 194 SER A N 1
ATOM 1574 C CA . SER A 1 194 ? -1.552 -7.103 -0.335 1.00 94.19 194 SER A CA 1
ATOM 1575 C C . SER A 1 194 ? -0.743 -6.590 -1.545 1.00 94.19 194 SER A C 1
ATOM 1577 O O . SER A 1 194 ? -1.135 -5.606 -2.177 1.00 94.19 194 SER A O 1
ATOM 1579 N N . ARG A 1 195 ? 0.401 -7.227 -1.827 1.00 91.38 195 ARG A N 1
ATOM 1580 C CA . ARG A 1 195 ? 1.343 -6.976 -2.924 1.00 91.38 195 ARG A CA 1
ATOM 1581 C C . ARG A 1 195 ? 2.093 -8.265 -3.274 1.00 91.38 195 ARG A C 1
ATOM 1583 O O . ARG A 1 195 ? 2.370 -9.042 -2.331 1.00 91.38 195 ARG A O 1
#

Secondary structure (DSSP, 8-state):
-------S---TTTTSSHHHHHHHHTT-SSSTHHHHTEEESS-HHHHHHHHHHHHHHTTT---HHHHHHHHHHHEEE---EEE---TT--SS-THHHH--SHHHHHHHHHHHHHHHHHEEEE-HHHHH-GGG-SSPP-SS-EE--BTTB-S-BHHHHHHHHHHHHHTT-HHHHHHHHHHHHHHHHHHSS--SB--

InterPro domains:
  IPR001661 Glycoside hydrolase, family 37 [PF01204] (28-195)
  IPR001661 Glycoside hydrolase, family 37 [PTHR23403] (8-195)
  IPR008928 Six-hairpin glycosidase superfamily [SSF48208] (9-195)
  IPR012341 Six-hairpin glycosidase-like superfamily [G3DSA:1.50.10.10] (5-195)

Solvent-accessible surface area (backbone atoms only — not comparable to full-atom values): 11060 Å² total; per-residue (Å²): 130,82,80,75,77,69,70,96,60,88,44,56,58,69,70,41,50,66,64,36,50,50,51,59,74,54,52,78,52,100,47,79,61,57,66,55,52,32,20,47,77,51,55,57,69,60,52,51,55,54,48,50,50,51,32,61,80,38,76,73,58,66,50,62,67,55,52,48,54,47,45,65,73,45,37,41,82,55,72,53,62,41,87,30,67,59,90,54,71,51,90,79,29,75,55,53,76,73,42,81,53,67,68,60,28,51,52,51,43,55,57,60,57,44,53,57,74,32,17,30,27,55,36,69,61,34,66,76,44,45,73,28,37,51,52,54,68,44,92,43,51,38,66,31,94,43,91,89,47,80,48,54,39,49,76,62,44,55,59,51,36,52,53,27,49,60,40,64,18,55,67,51,34,50,30,40,52,51,30,48,50,49,36,29,75,75,73,72,46,75,54,71,34,41,91

Sequence (195 aa):
QALTFLPSCNSSIYCTGELLHRVQLARIFPDSKTFVDLKLKRSENETLADFAKLMDDTNQNPSREQLAGFIDLHFSQGDELEAWKPPDYNPNPPILQQISDPKLREFAKVIVSIWTKLGRKVQNNVKLHPDRYSFLYVPNGFIVPGGRFKELYYWDSFWIIQGLLISDMVQTARGMIENLLYLVEKIGYIPNGSR

Nearest PDB structures (foldseek):
  7eaw-assembly1_A  TM=8.437E-01  e=2.124E-13  Arabidopsis thaliana
  7e9x-assembly2_B  TM=8.654E-01  e=5.052E-13  Arabidopsis thaliana
  7e9x-assembly1_A  TM=8.288E-01  e=3.371E-13  Arabidopsis thaliana
  7e9u-assembly1_A  TM=8.661E-01  e=3.208E-12  Arabidopsis thaliana
  7e9x-assembly3_C  TM=8.181E-01  e=9.002E-13  Arabidopsis thaliana

Radius of gyration: 20.55 Å; Cα contacts (8 Å, |Δi|>4): 247; chains: 1; bounding box: 42×44×64 Å

Mean predicted aligned error: 4.31 Å